Protein AF-A0AB34JRL5-F1 (afdb_monomer_lite)

Structure (mmCIF, N/CA/C/O backbone):
data_AF-A0AB34JRL5-F1
#
_entry.id   AF-A0AB34JRL5-F1
#
loop_
_atom_site.group_PDB
_atom_site.id
_atom_site.type_symbol
_atom_site.label_atom_id
_atom_site.label_alt_id
_atom_site.label_comp_id
_atom_site.label_asym_id
_atom_site.label_entity_id
_atom_site.label_seq_id
_atom_site.pdbx_PDB_ins_code
_atom_site.Cartn_x
_atom_site.Cartn_y
_atom_site.Cartn_z
_atom_site.occupancy
_atom_site.B_iso_or_equiv
_atom_site.auth_seq_id
_atom_site.auth_comp_id
_atom_site.auth_asym_id
_atom_site.auth_atom_id
_atom_site.pdbx_PDB_model_num
ATOM 1 N N . MET A 1 1 ? 36.379 70.309 -2.995 1.00 38.84 1 MET A N 1
ATOM 2 C CA . MET A 1 1 ? 36.249 68.996 -2.321 1.00 38.84 1 MET A CA 1
ATOM 3 C C . MET A 1 1 ? 35.067 68.248 -2.934 1.00 38.84 1 MET A C 1
ATOM 5 O O . MET A 1 1 ? 33.933 68.590 -2.635 1.00 38.84 1 MET A O 1
ATOM 9 N N . ARG A 1 2 ? 35.307 67.306 -3.858 1.00 36.00 2 ARG A N 1
ATOM 10 C CA . ARG A 1 2 ? 34.270 66.461 -4.486 1.00 36.00 2 ARG A CA 1
ATOM 11 C C . ARG A 1 2 ? 34.417 65.038 -3.939 1.00 36.00 2 ARG A C 1
ATOM 13 O O . ARG A 1 2 ? 35.470 64.438 -4.123 1.00 36.00 2 ARG A O 1
ATOM 20 N N . ARG A 1 3 ? 33.397 64.529 -3.240 1.00 43.06 3 ARG A N 1
ATOM 21 C CA . ARG A 1 3 ? 33.315 63.125 -2.807 1.00 43.06 3 ARG A CA 1
ATOM 22 C C . ARG A 1 3 ? 32.776 62.295 -3.973 1.00 43.06 3 ARG A C 1
ATOM 24 O O . ARG A 1 3 ? 31.651 62.517 -4.408 1.00 43.06 3 ARG A O 1
ATOM 31 N N . LEU A 1 4 ? 33.604 61.388 -4.483 1.00 40.03 4 LEU A N 1
ATOM 32 C CA . LEU A 1 4 ? 33.242 60.394 -5.488 1.00 40.03 4 LEU A CA 1
ATOM 33 C C . LEU A 1 4 ? 32.586 59.213 -4.754 1.00 40.03 4 LEU A C 1
ATOM 35 O O . LEU A 1 4 ? 33.229 58.569 -3.928 1.00 40.03 4 LEU A O 1
ATOM 39 N N . LEU A 1 5 ? 31.296 58.983 -5.000 1.00 44.28 5 LEU A N 1
ATOM 40 C CA . LEU A 1 5 ? 30.543 57.853 -4.458 1.00 44.28 5 LEU A CA 1
ATOM 41 C C . LEU A 1 5 ? 30.810 56.639 -5.362 1.00 44.28 5 LEU A C 1
ATOM 43 O O . LEU A 1 5 ? 30.342 56.594 -6.498 1.00 44.28 5 LEU A O 1
ATOM 47 N N . LEU A 1 6 ? 31.617 55.692 -4.886 1.00 45.12 6 LEU A N 1
ATOM 48 C CA . LEU A 1 6 ? 31.908 54.444 -5.589 1.00 45.12 6 LEU A CA 1
ATOM 49 C C . LEU A 1 6 ? 30.740 53.470 -5.344 1.00 45.12 6 LEU A C 1
ATOM 51 O O . LEU A 1 6 ? 30.660 52.852 -4.283 1.00 45.12 6 LEU A O 1
ATOM 55 N N . LEU A 1 7 ? 29.805 53.361 -6.294 1.00 44.22 7 LEU A N 1
ATOM 56 C CA . LEU A 1 7 ? 28.823 52.273 -6.310 1.00 44.22 7 LEU A CA 1
ATOM 57 C C . LEU A 1 7 ? 29.539 50.980 -6.728 1.00 44.22 7 LEU A C 1
ATOM 59 O O . LEU A 1 7 ? 29.816 50.769 -7.908 1.00 44.22 7 LEU A O 1
ATOM 63 N N . LEU A 1 8 ? 29.840 50.113 -5.758 1.00 51.47 8 LEU A N 1
ATOM 64 C CA . LEU A 1 8 ? 30.175 48.717 -6.030 1.00 51.47 8 LEU A CA 1
ATOM 65 C C . LEU A 1 8 ? 28.909 47.991 -6.507 1.00 51.47 8 LEU A C 1
ATOM 67 O O . LEU A 1 8 ? 28.043 47.631 -5.712 1.00 51.47 8 LEU A O 1
ATOM 71 N N . LEU A 1 9 ? 28.820 47.761 -7.816 1.00 48.59 9 LEU A N 1
ATOM 72 C CA . LEU A 1 9 ? 27.924 46.776 -8.417 1.00 48.59 9 LEU A CA 1
ATOM 73 C C . LEU A 1 9 ? 28.452 45.374 -8.080 1.00 48.59 9 LEU A C 1
ATOM 75 O O . LEU A 1 9 ? 29.201 44.771 -8.846 1.00 48.59 9 LEU A O 1
ATOM 79 N N . LEU A 1 10 ? 28.083 44.860 -6.906 1.00 52.16 10 LEU A N 1
ATOM 80 C CA . LEU A 1 10 ? 28.186 43.436 -6.594 1.00 52.16 10 LEU A CA 1
ATOM 81 C C . LEU A 1 10 ? 27.138 42.700 -7.437 1.00 52.16 10 LEU A C 1
ATOM 83 O O . LEU A 1 10 ? 25.999 42.514 -7.016 1.00 52.16 10 LEU A O 1
ATOM 87 N N . GLY A 1 11 ? 27.525 42.319 -8.654 1.00 51.94 11 GLY A N 1
ATOM 88 C CA . GLY A 1 11 ? 26.787 41.374 -9.486 1.00 51.94 11 GLY A CA 1
ATOM 89 C C . GLY A 1 11 ? 26.808 39.995 -8.836 1.00 51.94 11 GLY A C 1
ATOM 90 O O . GLY A 1 11 ? 27.603 39.139 -9.212 1.00 51.94 11 GLY A O 1
ATOM 91 N N . GLY A 1 12 ? 25.972 39.797 -7.817 1.00 58.00 12 GLY A N 1
ATOM 92 C CA . GLY A 1 12 ? 25.706 38.479 -7.266 1.00 58.00 12 GLY A CA 1
ATOM 93 C C . GLY A 1 12 ? 25.040 37.642 -8.347 1.00 58.00 12 GLY A C 1
ATOM 94 O O . GLY A 1 12 ? 23.926 37.954 -8.763 1.00 58.00 12 GLY A O 1
ATOM 95 N N . ALA A 1 13 ? 25.732 36.607 -8.826 1.00 64.69 13 ALA A N 1
ATOM 96 C CA . ALA A 1 13 ? 25.103 35.577 -9.634 1.00 64.69 13 ALA A CA 1
ATOM 97 C C . ALA A 1 13 ? 23.904 35.054 -8.838 1.00 64.69 13 ALA A C 1
ATOM 99 O O . ALA A 1 13 ? 24.073 34.547 -7.726 1.00 64.69 13 ALA A O 1
ATOM 100 N N . LEU A 1 14 ? 22.694 35.247 -9.373 1.00 61.78 14 LEU A N 1
ATOM 101 C CA . LEU A 1 14 ? 21.508 34.619 -8.809 1.00 61.78 14 LEU A CA 1
ATOM 102 C C . LEU A 1 14 ? 21.814 33.121 -8.716 1.00 61.78 14 LEU A C 1
ATOM 104 O O . LEU A 1 14 ? 22.300 32.560 -9.705 1.00 61.78 14 LEU A O 1
ATOM 108 N N . PRO A 1 15 ? 21.609 32.484 -7.550 1.00 66.88 15 PRO A N 1
ATOM 109 C CA . PRO A 1 15 ? 21.812 31.051 -7.441 1.00 66.88 15 PRO A CA 1
ATOM 110 C C . PRO A 1 15 ? 20.982 30.394 -8.540 1.00 66.88 15 PRO A C 1
ATOM 112 O O . PRO A 1 15 ? 19.786 30.672 -8.658 1.00 66.88 15 PRO A O 1
ATOM 115 N N . ALA A 1 16 ? 21.640 29.597 -9.386 1.00 74.50 16 ALA A N 1
ATOM 116 C CA . ALA A 1 16 ? 20.945 28.822 -10.397 1.00 74.50 16 ALA A CA 1
ATOM 117 C C . ALA A 1 16 ? 19.842 28.040 -9.677 1.00 74.50 16 ALA A C 1
ATOM 119 O O . ALA A 1 16 ? 20.117 27.348 -8.692 1.00 74.50 16 ALA A O 1
ATOM 120 N N . GLY A 1 17 ? 18.595 28.231 -10.111 1.00 76.38 17 GLY A N 1
ATOM 121 C CA . GLY A 1 17 ? 17.477 27.479 -9.560 1.00 76.38 17 GLY A CA 1
ATOM 122 C C . GLY A 1 17 ? 17.742 25.973 -9.680 1.00 76.38 17 GLY A C 1
ATOM 123 O O . GLY A 1 17 ? 18.553 25.561 -10.516 1.00 76.38 17 GLY A O 1
ATOM 124 N N . PRO A 1 18 ? 17.090 25.142 -8.852 1.00 80.00 18 PRO A N 1
ATOM 125 C CA . PRO A 1 18 ? 17.181 23.698 -9.013 1.00 80.00 18 PRO A CA 1
ATOM 126 C C . PRO A 1 18 ? 16.812 23.314 -10.451 1.00 80.00 18 PRO A C 1
ATOM 128 O O . PRO A 1 18 ? 15.912 23.911 -11.049 1.00 80.00 18 PRO A O 1
ATOM 131 N N . ALA A 1 19 ? 17.537 22.344 -11.011 1.00 85.19 19 ALA A N 1
ATOM 132 C CA . ALA A 1 19 ? 17.235 21.819 -12.336 1.00 85.19 19 ALA A CA 1
ATOM 133 C C . ALA A 1 19 ? 15.776 21.318 -12.381 1.00 85.19 19 ALA A C 1
ATOM 135 O O . ALA A 1 19 ? 15.297 20.773 -11.381 1.00 85.19 19 ALA A O 1
ATOM 136 N N . PRO A 1 20 ? 15.056 21.515 -13.501 1.00 92.25 20 PRO A N 1
ATOM 137 C CA . PRO A 1 20 ? 13.693 21.018 -13.625 1.00 92.25 20 PRO A CA 1
ATOM 138 C C . PRO A 1 20 ? 13.675 19.487 -13.528 1.00 92.25 20 PRO A C 1
ATOM 140 O O . PRO A 1 20 ? 14.546 18.822 -14.081 1.00 92.25 20 PRO A O 1
ATOM 143 N N . ILE A 1 21 ? 12.670 18.946 -12.839 1.00 93.56 21 ILE A N 1
ATOM 144 C CA . ILE A 1 21 ? 12.390 17.506 -12.799 1.00 93.56 21 ILE A CA 1
ATOM 145 C C . ILE A 1 21 ? 11.564 17.174 -14.046 1.00 93.56 21 ILE A C 1
ATOM 147 O O . ILE A 1 21 ? 10.472 17.717 -14.215 1.00 93.56 21 ILE A O 1
ATOM 151 N N . LEU A 1 22 ? 12.089 16.325 -14.928 1.00 90.94 22 LEU A N 1
ATOM 152 C CA . LEU A 1 22 ? 11.526 16.024 -16.248 1.00 90.94 22 LEU A CA 1
ATOM 153 C C . LEU A 1 22 ? 10.924 14.617 -16.339 1.00 90.94 22 LEU A C 1
ATOM 155 O O . LEU A 1 22 ? 10.228 14.314 -17.305 1.00 90.94 22 LEU A O 1
ATOM 159 N N . SER A 1 23 ? 11.182 13.753 -15.356 1.00 92.00 23 SER A N 1
ATOM 160 C CA . SER A 1 23 ? 10.719 12.364 -15.363 1.00 92.00 23 SER A CA 1
ATOM 161 C C . SER A 1 23 ? 10.378 11.828 -13.972 1.00 92.00 23 SER A C 1
ATOM 163 O O . SER A 1 23 ? 10.861 12.317 -12.949 1.00 92.00 23 SER A O 1
ATOM 165 N N . THR A 1 24 ? 9.596 10.747 -13.933 1.00 92.00 24 THR A N 1
ATOM 166 C CA . THR A 1 24 ? 9.300 9.982 -12.710 1.00 92.00 24 THR A CA 1
ATOM 167 C C . THR A 1 24 ? 10.564 9.399 -12.074 1.00 92.00 24 THR A C 1
ATOM 169 O O . THR A 1 24 ? 10.654 9.303 -10.852 1.00 92.00 24 THR A O 1
ATOM 172 N N . ALA A 1 25 ? 11.576 9.054 -12.880 1.00 91.44 25 ALA A N 1
ATOM 173 C CA . ALA A 1 25 ? 12.868 8.579 -12.386 1.00 91.44 25 ALA A CA 1
ATOM 174 C C . ALA A 1 25 ? 13.614 9.671 -11.606 1.00 91.44 25 ALA A C 1
ATOM 176 O O . ALA A 1 25 ? 13.967 9.462 -10.445 1.00 91.44 25 ALA A O 1
ATOM 177 N N . GLU A 1 26 ? 13.767 10.855 -12.203 1.00 95.00 26 GLU A N 1
ATOM 178 C CA . GLU A 1 26 ? 14.378 12.012 -11.539 1.00 95.00 26 GLU A CA 1
ATOM 179 C C . GLU A 1 26 ? 13.577 12.430 -10.302 1.00 95.00 26 GLU A C 1
ATOM 181 O O . GLU A 1 26 ? 14.160 12.775 -9.276 1.00 95.00 26 GLU A O 1
ATOM 186 N N . LEU A 1 27 ? 12.243 12.346 -10.355 1.00 95.50 27 LEU A N 1
ATOM 187 C CA . LEU A 1 27 ? 11.387 12.639 -9.210 1.00 95.50 27 LEU A CA 1
ATOM 188 C C . LEU A 1 27 ? 11.601 11.643 -8.060 1.00 95.50 27 LEU A C 1
ATOM 190 O O . LEU A 1 27 ? 11.697 12.051 -6.900 1.00 95.50 27 LEU A O 1
ATOM 194 N N . ALA A 1 28 ? 11.704 10.347 -8.359 1.00 93.31 28 ALA A N 1
ATOM 195 C CA . ALA A 1 28 ? 11.980 9.316 -7.362 1.00 93.31 28 ALA A CA 1
ATOM 196 C C . ALA A 1 28 ? 13.337 9.546 -6.685 1.00 93.31 28 ALA A C 1
ATOM 198 O O . ALA A 1 28 ? 13.428 9.504 -5.455 1.00 93.31 28 ALA A O 1
ATOM 199 N N . GLU A 1 29 ? 14.377 9.824 -7.473 1.00 93.31 29 GLU A N 1
ATOM 200 C CA . GLU A 1 29 ? 15.715 10.154 -6.975 1.00 93.31 29 GLU A CA 1
ATOM 201 C C . GLU A 1 29 ? 15.697 11.426 -6.132 1.00 93.31 29 GLU A C 1
ATOM 203 O O . GLU A 1 29 ? 16.223 11.437 -5.017 1.00 93.31 29 GLU A O 1
ATOM 208 N N . TYR A 1 30 ? 15.018 12.471 -6.605 1.00 95.19 30 TYR A N 1
ATOM 209 C CA . TYR A 1 30 ? 14.862 13.728 -5.887 1.00 95.19 30 TYR A CA 1
ATOM 210 C C . TYR A 1 30 ? 14.195 13.521 -4.524 1.00 95.19 30 TYR A C 1
ATOM 212 O O . TYR A 1 30 ? 14.717 13.952 -3.496 1.00 95.19 30 TYR A O 1
ATOM 220 N N . LEU A 1 31 ? 13.074 12.801 -4.468 1.00 93.81 31 LEU A N 1
ATOM 221 C CA . LEU A 1 31 ? 12.355 12.526 -3.221 1.00 93.81 31 LEU A CA 1
ATOM 222 C C . LEU A 1 31 ? 13.152 11.622 -2.267 1.00 93.81 31 LEU A C 1
ATOM 224 O O . LEU A 1 31 ? 13.049 11.780 -1.044 1.00 93.81 31 LEU A O 1
ATOM 228 N N . ARG A 1 32 ? 13.964 10.701 -2.808 1.00 90.62 32 ARG A N 1
ATOM 229 C CA . ARG A 1 32 ? 14.813 9.772 -2.042 1.00 90.62 32 ARG A CA 1
ATOM 230 C C . ARG A 1 32 ? 16.172 10.329 -1.648 1.00 90.62 32 ARG A C 1
ATOM 232 O O . ARG A 1 32 ? 16.798 9.736 -0.777 1.00 90.62 32 ARG A O 1
ATOM 239 N N . ALA A 1 33 ? 16.658 11.412 -2.247 1.00 91.38 33 ALA A N 1
ATOM 240 C CA . ALA A 1 33 ? 18.028 11.859 -2.014 1.00 91.38 33 ALA A CA 1
ATOM 241 C C . ALA A 1 33 ? 18.284 12.129 -0.518 1.00 91.38 33 ALA A C 1
ATOM 243 O O . ALA A 1 33 ? 17.711 13.059 0.055 1.00 91.38 33 ALA A O 1
ATOM 244 N N . GLY A 1 34 ? 19.146 11.303 0.091 1.00 85.94 34 GLY A N 1
ATOM 245 C CA . GLY A 1 34 ? 19.481 11.318 1.521 1.00 85.94 34 GLY A CA 1
ATOM 246 C C . GLY A 1 34 ? 18.670 10.363 2.415 1.00 85.94 34 GLY A C 1
ATOM 247 O O . GLY A 1 34 ? 18.928 10.316 3.614 1.00 85.94 34 GLY A O 1
ATOM 248 N N . ASP A 1 35 ? 17.718 9.597 1.872 1.00 85.38 35 ASP A N 1
ATOM 249 C CA . ASP A 1 35 ? 16.904 8.616 2.603 1.00 85.38 35 ASP A CA 1
ATOM 250 C C . ASP A 1 35 ? 17.037 7.211 1.990 1.00 85.38 35 ASP A C 1
ATOM 252 O O . ASP A 1 35 ? 16.456 6.899 0.949 1.00 85.38 35 ASP A O 1
ATOM 256 N N . HIS A 1 36 ? 17.800 6.349 2.666 1.00 83.31 36 HIS A N 1
ATOM 257 C CA . HIS A 1 36 ? 18.098 4.975 2.235 1.00 83.31 36 HIS A CA 1
ATOM 258 C C . HIS A 1 36 ? 17.313 3.906 3.010 1.00 83.31 36 HIS A C 1
ATOM 260 O O . HIS A 1 36 ? 17.642 2.718 2.935 1.00 83.31 36 HIS A O 1
ATOM 266 N N . ARG A 1 37 ? 16.302 4.312 3.789 1.00 85.12 37 ARG A N 1
ATOM 267 C CA . ARG A 1 37 ? 15.486 3.388 4.584 1.00 85.12 37 ARG A CA 1
ATOM 268 C C . ARG A 1 37 ? 14.641 2.500 3.674 1.00 85.12 37 ARG A C 1
ATOM 270 O O . ARG A 1 37 ? 14.069 2.965 2.690 1.00 85.12 37 ARG A O 1
ATOM 277 N N . LEU A 1 38 ? 14.539 1.226 4.040 1.00 82.19 38 LEU A N 1
ATOM 278 C CA . LEU A 1 38 ? 13.733 0.228 3.344 1.00 82.19 38 LEU A CA 1
ATOM 279 C C . LEU A 1 38 ? 12.234 0.497 3.514 1.00 82.19 38 LEU A C 1
ATOM 281 O O . LEU A 1 38 ? 11.488 0.397 2.543 1.00 82.19 38 LEU A O 1
ATOM 285 N N . VAL A 1 39 ? 11.825 0.803 4.749 1.00 80.69 39 VAL A N 1
ATOM 286 C CA . VAL A 1 39 ? 10.447 1.103 5.155 1.00 80.69 39 VAL A CA 1
ATOM 287 C C . VAL A 1 39 ? 10.398 2.507 5.733 1.00 80.69 39 VAL A C 1
ATOM 289 O O . VAL A 1 39 ? 11.222 2.877 6.574 1.00 80.69 39 VAL A O 1
ATOM 292 N N . ARG A 1 40 ? 9.400 3.287 5.309 1.00 81.50 40 ARG A N 1
ATOM 293 C CA . ARG A 1 40 ? 9.219 4.683 5.717 1.00 81.50 40 ARG A CA 1
ATOM 294 C C . ARG A 1 40 ? 7.851 4.877 6.365 1.00 81.50 40 ARG A C 1
ATOM 296 O O . ARG A 1 40 ? 6.912 5.274 5.690 1.00 81.50 40 ARG A O 1
ATOM 303 N N . PRO A 1 41 ? 7.733 4.638 7.685 1.00 80.38 41 PRO A N 1
ATOM 304 C CA . PRO A 1 41 ? 6.515 4.975 8.420 1.00 80.38 41 PRO A CA 1
ATOM 305 C C . PRO A 1 41 ? 6.206 6.474 8.385 1.00 80.38 41 PRO A C 1
ATOM 307 O O . PRO A 1 41 ? 5.059 6.854 8.563 1.00 80.38 41 PRO A O 1
ATOM 310 N N . SER A 1 42 ? 7.239 7.293 8.173 1.00 85.69 42 SER A N 1
ATOM 311 C CA . SER A 1 42 ? 7.169 8.739 7.993 1.00 85.69 42 SER A CA 1
ATOM 312 C C . SER A 1 42 ? 8.297 9.217 7.063 1.00 85.69 42 SER A C 1
ATOM 314 O O . SER A 1 42 ? 9.388 8.609 7.033 1.00 85.69 42 SER A O 1
ATOM 316 N N . PRO A 1 43 ? 8.083 10.296 6.287 1.00 86.88 43 PRO A N 1
ATOM 317 C CA . PRO A 1 43 ? 9.121 10.870 5.449 1.00 86.88 43 PRO A CA 1
ATOM 318 C C . PRO A 1 43 ? 10.211 11.505 6.319 1.00 86.88 43 PRO A C 1
ATOM 320 O O . PRO A 1 43 ? 9.967 11.963 7.436 1.00 86.88 43 PRO A O 1
ATOM 323 N N . SER A 1 44 ? 11.443 11.549 5.807 1.00 87.31 44 SER A N 1
ATOM 324 C CA . SER A 1 44 ? 12.484 12.380 6.422 1.00 87.31 44 SER A CA 1
ATOM 325 C C . SER A 1 44 ? 12.065 13.859 6.383 1.00 87.31 44 SER A C 1
ATOM 327 O O . SER A 1 44 ? 11.253 14.246 5.544 1.00 87.31 44 SER A O 1
ATOM 329 N N . GLY A 1 45 ? 12.643 14.717 7.233 1.00 89.50 45 GLY A N 1
ATOM 330 C CA . GLY A 1 45 ? 12.351 16.158 7.182 1.00 89.50 45 GLY A CA 1
ATOM 331 C C . GLY A 1 45 ? 12.612 16.774 5.797 1.00 89.50 45 GLY A C 1
ATOM 332 O O . GLY A 1 45 ? 11.839 17.613 5.337 1.00 89.50 45 GLY A O 1
ATOM 333 N N . LEU A 1 46 ? 13.650 16.292 5.102 1.00 91.12 46 LEU A N 1
ATOM 334 C CA . LEU A 1 46 ? 13.989 16.704 3.740 1.00 91.12 46 LEU A CA 1
ATOM 335 C C . LEU A 1 46 ? 12.969 16.196 2.711 1.00 91.12 46 LEU A C 1
ATOM 337 O O . LEU A 1 46 ? 12.472 16.981 1.909 1.00 91.12 46 LEU A O 1
ATOM 341 N N . THR A 1 47 ? 12.603 14.913 2.759 1.00 90.75 47 THR A N 1
ATOM 342 C CA . THR A 1 47 ? 11.562 14.344 1.885 1.00 90.75 47 THR A CA 1
ATOM 343 C C . THR A 1 47 ? 10.225 15.053 2.103 1.00 90.75 47 THR A C 1
ATOM 345 O O . THR A 1 47 ? 9.566 15.412 1.135 1.00 90.75 47 THR A O 1
ATOM 348 N N . ALA A 1 48 ? 9.858 15.338 3.355 1.00 91.81 48 ALA A N 1
ATOM 349 C CA . ALA A 1 48 ? 8.636 16.061 3.692 1.00 91.81 48 ALA A CA 1
ATOM 350 C C . ALA A 1 48 ? 8.629 17.487 3.121 1.00 91.81 48 ALA A C 1
ATOM 352 O O . ALA A 1 48 ? 7.588 17.973 2.686 1.00 91.81 48 ALA A O 1
ATOM 353 N N . ALA A 1 49 ? 9.777 18.175 3.118 1.00 93.12 49 ALA A N 1
ATOM 354 C CA . ALA A 1 49 ? 9.906 19.478 2.470 1.00 93.12 49 ALA A CA 1
ATOM 355 C C . ALA A 1 49 ? 9.692 19.368 0.952 1.00 93.12 49 ALA A C 1
ATOM 357 O O . ALA A 1 49 ? 8.867 20.102 0.412 1.00 93.12 49 ALA A O 1
ATOM 358 N N . ARG A 1 50 ? 10.339 18.390 0.303 1.00 94.50 50 ARG A N 1
ATOM 359 C CA . ARG A 1 50 ? 10.226 18.147 -1.144 1.00 94.50 50 ARG A CA 1
ATOM 360 C C . ARG A 1 50 ? 8.816 17.775 -1.592 1.00 94.50 50 ARG A C 1
ATOM 362 O O . ARG A 1 50 ? 8.341 18.289 -2.594 1.00 94.50 50 ARG A O 1
ATOM 369 N N . GLN A 1 51 ? 8.107 16.945 -0.824 1.00 93.50 51 GLN A N 1
ATOM 370 C CA . GLN A 1 51 ? 6.705 16.585 -1.085 1.00 93.50 51 GLN A CA 1
ATOM 371 C C . GLN A 1 51 ? 5.774 17.805 -1.196 1.00 93.50 51 GLN A C 1
ATOM 373 O O . GLN A 1 51 ? 4.723 17.709 -1.825 1.00 93.50 51 GLN A O 1
ATOM 378 N N . ARG A 1 52 ? 6.117 18.929 -0.550 1.00 93.94 52 ARG A N 1
ATOM 379 C CA . ARG A 1 52 ? 5.311 20.160 -0.535 1.00 93.94 52 ARG A CA 1
ATOM 380 C C . ARG A 1 52 ? 5.695 21.150 -1.633 1.00 93.94 52 ARG A C 1
ATOM 382 O O . ARG A 1 52 ? 5.056 22.194 -1.750 1.00 93.94 52 ARG A O 1
ATOM 389 N N . GLU A 1 53 ? 6.732 20.865 -2.415 1.00 95.00 53 GLU A N 1
ATOM 390 C CA . GLU A 1 53 ? 7.162 21.755 -3.488 1.00 95.00 53 GLU A CA 1
ATOM 391 C C . GLU A 1 53 ? 6.121 21.771 -4.618 1.00 95.00 53 GLU A C 1
ATOM 393 O O . GLU A 1 53 ? 5.723 20.706 -5.096 1.00 95.00 53 GLU A O 1
ATOM 398 N N . PRO A 1 54 ? 5.694 22.951 -5.109 1.00 93.06 54 PRO A N 1
ATOM 399 C CA . PRO A 1 54 ? 4.704 23.030 -6.183 1.00 93.06 54 PRO A CA 1
ATOM 400 C C . PRO A 1 54 ? 5.112 22.270 -7.451 1.00 93.06 54 PRO A C 1
ATOM 402 O O . PRO A 1 54 ? 4.267 21.646 -8.085 1.00 93.06 54 PRO A O 1
ATOM 405 N N . ALA A 1 55 ? 6.406 22.281 -7.792 1.00 92.12 55 ALA A N 1
ATO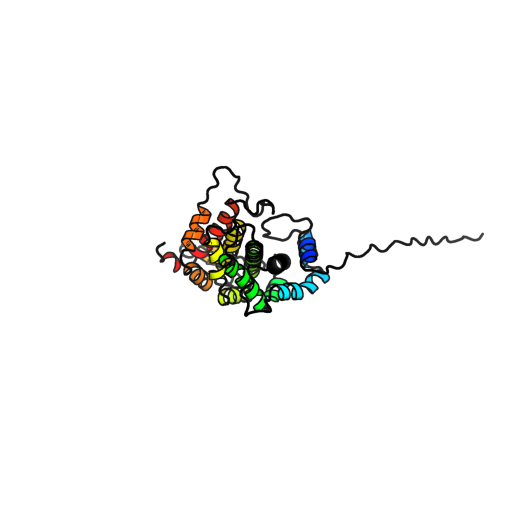M 406 C CA . ALA A 1 55 ? 6.941 21.541 -8.935 1.00 92.12 55 ALA A CA 1
ATOM 407 C C . ALA A 1 55 ? 6.772 20.022 -8.776 1.00 92.12 55 ALA A C 1
ATOM 409 O O . ALA A 1 55 ? 6.451 19.340 -9.740 1.00 92.12 55 ALA A O 1
ATOM 410 N N . VAL A 1 56 ? 6.926 19.503 -7.554 1.00 93.62 56 VAL A N 1
ATOM 411 C CA . VAL A 1 56 ? 6.712 18.087 -7.232 1.00 93.62 56 VAL A CA 1
ATOM 412 C C . VAL A 1 56 ? 5.225 17.737 -7.281 1.00 93.62 56 VAL A C 1
ATOM 414 O O . VAL A 1 56 ? 4.844 16.740 -7.889 1.00 93.62 56 VAL A O 1
ATOM 417 N N . LEU A 1 57 ? 4.368 18.570 -6.685 1.00 92.81 57 LEU A N 1
ATOM 418 C CA . LEU A 1 57 ? 2.918 18.348 -6.684 1.00 92.81 57 LEU A CA 1
ATOM 419 C C . LEU A 1 57 ? 2.321 18.388 -8.097 1.00 92.81 57 LEU A C 1
ATOM 421 O O . LEU A 1 57 ? 1.431 17.598 -8.406 1.00 92.81 57 LEU A O 1
ATOM 425 N N . GLY A 1 58 ? 2.846 19.253 -8.970 1.00 93.00 58 GLY A N 1
ATOM 426 C CA . GLY A 1 58 ? 2.439 19.342 -10.374 1.00 93.00 58 GLY A CA 1
ATOM 427 C C . GLY A 1 58 ? 2.695 18.070 -11.190 1.00 93.00 58 GLY A C 1
ATOM 428 O O . GLY A 1 58 ? 2.076 17.895 -12.236 1.00 93.00 58 GLY A O 1
ATOM 429 N N . LEU A 1 59 ? 3.553 17.163 -10.710 1.00 95.56 59 LEU A N 1
ATOM 430 C CA . LEU A 1 59 ? 3.885 15.906 -11.388 1.00 95.56 59 LEU A CA 1
ATOM 431 C C . LEU A 1 59 ? 2.994 14.727 -10.968 1.00 95.56 59 LEU A C 1
ATOM 433 O O . LEU A 1 59 ? 3.030 13.690 -11.628 1.00 95.56 59 LEU A O 1
ATOM 437 N N . LEU A 1 60 ? 2.162 14.860 -9.925 1.00 95.31 60 LEU A N 1
ATOM 438 C CA . LEU A 1 60 ? 1.344 13.747 -9.417 1.00 95.31 60 LEU A CA 1
ATOM 439 C C . LEU A 1 60 ? 0.411 13.160 -10.491 1.00 95.31 60 LEU A C 1
ATOM 441 O O . LEU A 1 60 ? 0.262 11.945 -10.572 1.00 95.31 60 LEU A O 1
ATOM 445 N N . GLY A 1 61 ? -0.176 14.005 -11.345 1.00 95.25 61 GLY A N 1
ATOM 446 C CA . GLY A 1 61 ? -1.021 13.553 -12.456 1.00 95.25 61 GLY A CA 1
ATOM 447 C C . GLY A 1 61 ? -0.269 12.674 -13.460 1.00 95.25 61 GLY A C 1
ATOM 448 O O . GLY A 1 61 ? -0.779 11.633 -13.858 1.00 95.25 61 GLY A O 1
ATOM 449 N N . ALA A 1 62 ? 0.965 13.048 -13.813 1.00 94.44 62 ALA A N 1
ATOM 450 C CA . ALA A 1 62 ? 1.805 12.264 -14.718 1.00 94.44 62 ALA A CA 1
ATOM 451 C C . ALA A 1 62 ? 2.218 10.920 -14.095 1.00 94.44 62 ALA A C 1
ATOM 453 O O . ALA A 1 62 ? 2.175 9.897 -14.768 1.00 94.44 62 ALA A O 1
ATOM 454 N N . VAL A 1 63 ? 2.533 10.910 -12.794 1.00 96.19 63 VAL A N 1
ATOM 455 C CA . VAL A 1 63 ? 2.850 9.681 -12.044 1.00 96.19 63 VAL A CA 1
ATOM 456 C C . VAL A 1 63 ? 1.664 8.715 -12.039 1.00 96.19 63 VAL A C 1
ATOM 458 O O . VAL A 1 63 ? 1.846 7.522 -12.253 1.00 96.19 63 VAL A O 1
ATOM 461 N N . MET A 1 64 ? 0.445 9.213 -11.812 1.00 96.06 64 MET A N 1
ATOM 462 C CA . MET A 1 64 ? -0.759 8.378 -11.882 1.00 96.06 64 MET A CA 1
ATOM 463 C C . MET A 1 64 ? -1.009 7.875 -13.303 1.00 96.06 64 MET A C 1
ATOM 465 O O . MET A 1 64 ? -1.357 6.715 -13.472 1.00 96.06 64 MET A O 1
ATOM 469 N N . GLN A 1 65 ? -0.787 8.711 -14.318 1.00 94.56 65 GLN A N 1
ATOM 470 C CA . GLN A 1 65 ? -0.962 8.316 -15.714 1.00 94.56 65 GLN A CA 1
ATOM 471 C C . GLN A 1 65 ? 0.004 7.208 -16.146 1.00 94.56 65 GLN A C 1
ATOM 473 O O . GLN A 1 65 ? -0.371 6.393 -16.980 1.00 94.56 65 GLN A O 1
ATOM 478 N N . GLU A 1 66 ? 1.209 7.167 -15.575 1.00 93.38 66 GLU A N 1
ATOM 479 C CA . GLU A 1 66 ? 2.178 6.088 -15.791 1.00 93.38 66 GLU A CA 1
ATOM 480 C C . GLU A 1 66 ? 1.755 4.774 -15.124 1.00 93.38 66 GLU A C 1
ATOM 482 O O . GLU A 1 66 ? 2.216 3.731 -15.544 1.00 93.38 66 GLU A O 1
ATOM 487 N N . LEU A 1 67 ? 0.880 4.792 -14.111 1.00 92.62 67 LEU A N 1
ATOM 488 C CA . LEU A 1 67 ? 0.309 3.573 -13.513 1.00 92.62 67 LEU A CA 1
ATOM 489 C C . LEU A 1 67 ? -0.950 3.081 -14.230 1.00 92.62 67 LEU A C 1
ATOM 491 O O . LEU A 1 67 ? -1.362 1.942 -14.025 1.00 92.62 67 LEU A O 1
ATOM 495 N N . ILE A 1 68 ? -1.604 3.955 -14.994 1.00 91.25 68 ILE A N 1
ATOM 496 C CA . ILE A 1 68 ? -2.801 3.604 -15.747 1.00 91.25 68 ILE A CA 1
ATOM 497 C C . ILE A 1 68 ? -2.345 2.877 -17.004 1.00 91.25 68 ILE A C 1
ATOM 499 O O . ILE A 1 68 ? -1.865 3.504 -17.951 1.00 91.25 68 ILE A O 1
ATOM 503 N N . ASP A 1 69 ? -2.537 1.563 -17.003 1.00 71.94 69 ASP A N 1
ATOM 504 C CA . ASP A 1 69 ? -2.354 0.744 -18.188 1.00 71.94 69 ASP A CA 1
ATOM 505 C C . ASP A 1 69 ? -3.335 1.202 -19.280 1.00 71.94 69 ASP A C 1
ATOM 507 O O . ASP A 1 69 ? -4.558 1.064 -19.176 1.00 71.94 69 ASP A O 1
ATOM 511 N N . GLN A 1 70 ? -2.792 1.817 -20.331 1.00 63.38 70 GLN A N 1
ATOM 512 C CA . GLN A 1 70 ? -3.574 2.279 -21.478 1.00 63.38 70 GLN A CA 1
ATOM 513 C C . GLN A 1 70 ? -4.008 1.121 -22.379 1.00 63.38 70 GLN A C 1
ATOM 515 O O . GLN A 1 70 ? -4.868 1.299 -23.246 1.00 63.38 70 GLN A O 1
ATOM 520 N N . ASN A 1 71 ? -3.431 -0.061 -22.183 1.00 59.88 71 ASN A N 1
ATOM 521 C CA . ASN A 1 71 ? -3.687 -1.258 -22.947 1.00 59.88 71 ASN A CA 1
ATOM 522 C C . ASN A 1 71 ? -4.349 -2.311 -22.056 1.00 59.88 71 ASN A C 1
ATOM 524 O O . ASN A 1 71 ? -3.860 -3.422 -21.947 1.00 59.88 71 ASN A O 1
ATOM 528 N N . VAL A 1 72 ? -5.537 -1.993 -21.526 1.00 53.94 72 VAL A N 1
ATOM 529 C CA . VAL A 1 72 ? -6.389 -2.860 -20.673 1.00 53.94 72 VAL A CA 1
ATOM 530 C C . VAL A 1 72 ? -6.644 -4.275 -21.247 1.00 53.94 72 VAL A C 1
ATOM 532 O O . VAL A 1 72 ? -7.221 -5.137 -20.588 1.00 53.94 72 VAL A O 1
ATOM 535 N N . THR A 1 73 ? -6.275 -4.520 -22.509 1.00 48.28 73 THR A N 1
ATOM 536 C CA . THR A 1 73 ? -6.359 -5.817 -23.193 1.00 48.28 73 THR A CA 1
ATOM 537 C C . THR A 1 73 ? -5.058 -6.621 -23.221 1.00 48.28 73 THR A C 1
ATOM 539 O O . THR A 1 73 ? -5.107 -7.822 -23.489 1.00 48.28 73 THR A O 1
ATOM 542 N N . ALA A 1 74 ? -3.910 -5.997 -22.969 1.00 51.50 74 ALA A N 1
ATOM 543 C CA . ALA A 1 74 ? -2.649 -6.680 -22.763 1.00 51.50 74 ALA A CA 1
ATOM 544 C C . ALA A 1 74 ? -2.481 -6.868 -21.258 1.00 51.50 74 ALA A C 1
ATOM 546 O O . ALA A 1 74 ? -2.156 -5.935 -20.544 1.00 51.50 74 ALA A O 1
ATOM 547 N N . VAL A 1 75 ? -2.719 -8.094 -20.785 1.00 55.41 75 VAL A N 1
ATOM 548 C CA . VAL A 1 75 ? -2.083 -8.591 -19.553 1.00 55.41 75 VAL A CA 1
ATOM 549 C C . VAL A 1 75 ? -0.661 -8.034 -19.534 1.00 55.41 75 VAL A C 1
ATOM 551 O O . VAL A 1 75 ? -0.001 -8.227 -20.561 1.00 55.41 75 VAL A O 1
ATOM 554 N N . CYS A 1 76 ? -0.235 -7.338 -18.462 1.00 60.03 76 CYS A N 1
ATOM 555 C CA . CYS A 1 76 ? 1.089 -6.703 -18.407 1.00 60.03 76 CYS A CA 1
ATOM 556 C C . CYS A 1 76 ? 2.093 -7.636 -19.060 1.00 60.03 76 CYS A C 1
ATOM 558 O O . CYS A 1 76 ? 2.211 -8.794 -18.635 1.00 60.03 76 CYS A O 1
ATOM 560 N N . ASP A 1 77 ? 2.770 -7.158 -20.104 1.00 72.19 77 ASP A N 1
ATOM 561 C CA . ASP A 1 77 ? 3.730 -7.994 -20.792 1.00 72.19 77 ASP A CA 1
ATOM 562 C C . ASP A 1 77 ? 4.866 -8.243 -19.805 1.00 72.19 77 ASP A C 1
ATOM 564 O O . ASP A 1 77 ? 5.709 -7.389 -19.528 1.00 72.19 77 ASP A O 1
ATOM 568 N N . CYS A 1 78 ? 4.833 -9.422 -19.190 1.00 75.12 78 CYS A N 1
ATOM 569 C CA . CYS A 1 78 ? 5.834 -9.893 -18.252 1.00 75.12 78 CYS A CA 1
ATOM 570 C C . CYS A 1 78 ? 7.251 -9.800 -18.840 1.00 75.12 78 CYS A C 1
ATOM 572 O O . CYS A 1 78 ? 8.222 -9.789 -18.074 1.00 75.12 78 CYS A O 1
ATOM 574 N N . ASP A 1 79 ? 7.352 -9.728 -20.171 1.00 77.06 79 ASP A N 1
ATOM 575 C CA . ASP A 1 79 ? 8.586 -9.633 -20.930 1.00 77.06 79 ASP A CA 1
ATOM 576 C C . ASP A 1 79 ? 9.023 -8.173 -21.201 1.00 77.06 79 ASP A C 1
ATOM 578 O O . ASP A 1 79 ? 10.197 -7.949 -21.522 1.00 77.06 79 ASP A O 1
ATOM 582 N N . ASP A 1 80 ? 8.171 -7.157 -20.982 1.00 89.25 80 ASP A N 1
ATOM 583 C CA . ASP A 1 80 ? 8.560 -5.740 -21.078 1.00 89.25 80 ASP A CA 1
ATOM 584 C C . ASP A 1 80 ? 9.171 -5.227 -19.762 1.00 89.25 80 ASP A C 1
ATOM 586 O O . ASP A 1 80 ? 8.570 -4.556 -18.916 1.00 89.25 80 ASP A O 1
ATOM 590 N N . ALA A 1 81 ? 10.460 -5.519 -19.599 1.00 88.94 81 ALA A N 1
ATOM 591 C CA . ALA A 1 81 ? 11.250 -5.042 -18.470 1.00 88.94 81 ALA A CA 1
ATOM 592 C C . ALA A 1 81 ? 11.280 -3.504 -18.334 1.00 88.94 81 ALA A C 1
ATOM 594 O O . ALA A 1 81 ? 11.493 -2.998 -17.222 1.00 88.94 81 ALA A O 1
ATOM 595 N N . ALA A 1 82 ? 11.122 -2.753 -19.430 1.00 90.44 82 ALA A N 1
ATOM 596 C CA . ALA A 1 82 ? 11.175 -1.295 -19.413 1.00 90.44 82 ALA A CA 1
ATOM 597 C C . ALA A 1 82 ? 9.881 -0.713 -18.837 1.00 90.44 82 ALA A C 1
ATOM 599 O O . ALA A 1 82 ? 9.956 0.138 -17.943 1.00 90.44 82 ALA A O 1
ATOM 600 N N . GLU A 1 83 ? 8.733 -1.231 -19.274 1.00 90.38 83 GLU A N 1
ATOM 601 C CA . GLU A 1 83 ? 7.412 -0.913 -18.732 1.00 90.38 83 GLU A CA 1
ATOM 602 C C . GLU A 1 83 ? 7.341 -1.236 -17.236 1.00 90.38 83 GLU A C 1
ATOM 604 O O . GLU A 1 83 ? 7.085 -0.347 -16.421 1.00 90.38 83 GLU A O 1
ATOM 609 N N . GLN A 1 84 ? 7.709 -2.460 -16.839 1.00 91.25 84 GLN A N 1
ATOM 610 C CA . GLN A 1 84 ? 7.715 -2.877 -15.429 1.00 91.25 84 GLN A CA 1
ATOM 611 C C . GLN A 1 84 ? 8.608 -1.981 -14.560 1.00 91.25 84 GLN A C 1
ATOM 613 O O . GLN A 1 84 ? 8.257 -1.618 -13.435 1.00 91.25 84 GLN A O 1
ATOM 618 N N . SER A 1 85 ? 9.763 -1.568 -15.087 1.00 92.25 85 SER A N 1
ATOM 619 C CA . SER A 1 85 ? 10.643 -0.626 -14.391 1.00 92.25 85 SER A CA 1
ATOM 620 C C . SER A 1 85 ? 10.015 0.763 -14.254 1.00 92.25 85 SER A C 1
ATOM 622 O O . SER A 1 85 ? 10.268 1.451 -13.263 1.00 92.25 85 SER A O 1
ATOM 624 N N . SER A 1 86 ? 9.220 1.192 -15.234 1.00 93.06 86 SER A N 1
ATOM 625 C CA . SER A 1 86 ? 8.475 2.452 -15.189 1.00 93.06 86 SER A CA 1
ATOM 626 C C . SER A 1 86 ? 7.363 2.409 -14.154 1.00 93.06 86 SER A C 1
ATOM 628 O O . SER A 1 86 ? 7.367 3.218 -13.226 1.00 93.06 86 SER A O 1
ATOM 630 N N . HIS A 1 87 ? 6.525 1.377 -14.194 1.00 93.94 87 HIS A N 1
ATOM 631 C CA . HIS A 1 87 ? 5.486 1.129 -13.199 1.00 93.94 87 HIS A CA 1
ATOM 632 C C . HIS A 1 87 ? 6.048 1.050 -11.774 1.00 93.94 87 HIS A C 1
ATOM 634 O O . HIS A 1 87 ? 5.528 1.694 -10.861 1.00 93.94 87 HIS A O 1
ATOM 640 N N . ALA A 1 88 ? 7.176 0.358 -11.581 1.00 94.38 88 ALA A N 1
ATOM 641 C CA . ALA A 1 88 ? 7.863 0.317 -10.293 1.00 94.38 88 ALA A CA 1
ATOM 642 C C . ALA A 1 88 ? 8.270 1.715 -9.800 1.00 94.38 88 ALA A C 1
ATOM 644 O O . ALA A 1 88 ? 8.085 2.037 -8.625 1.00 94.38 88 ALA A O 1
ATOM 645 N N . ARG A 1 89 ? 8.816 2.570 -10.676 1.00 94.88 89 ARG A N 1
ATOM 646 C CA . ARG A 1 89 ? 9.176 3.954 -10.325 1.00 94.88 89 ARG A CA 1
ATOM 647 C C . ARG A 1 89 ? 7.943 4.795 -10.015 1.00 94.88 89 ARG A C 1
ATOM 649 O O . ARG A 1 89 ? 7.961 5.501 -9.009 1.00 94.88 89 ARG A O 1
ATOM 656 N N . ALA A 1 90 ? 6.892 4.700 -10.823 1.00 96.31 90 ALA A N 1
ATOM 657 C CA . ALA A 1 90 ? 5.650 5.435 -10.615 1.00 96.31 90 ALA A CA 1
ATOM 658 C C . ALA A 1 90 ? 4.997 5.064 -9.279 1.00 96.31 90 ALA A C 1
ATOM 660 O O . ALA A 1 90 ? 4.707 5.948 -8.471 1.00 96.31 90 ALA A O 1
ATOM 661 N N . ALA A 1 91 ? 4.891 3.769 -8.968 1.00 96.81 91 ALA A N 1
ATOM 662 C CA . ALA A 1 91 ? 4.424 3.295 -7.668 1.00 96.81 91 ALA A CA 1
ATOM 663 C C . ALA A 1 91 ? 5.328 3.789 -6.525 1.00 96.81 91 ALA A C 1
ATOM 665 O O . ALA A 1 91 ? 4.831 4.245 -5.491 1.00 96.81 91 ALA A O 1
ATOM 666 N N . SER A 1 92 ? 6.652 3.788 -6.739 1.00 95.12 92 SER A N 1
ATOM 667 C CA . SER A 1 92 ? 7.626 4.300 -5.771 1.00 95.12 92 SER A CA 1
ATOM 668 C C . SER A 1 92 ? 7.398 5.774 -5.428 1.00 95.12 92 SER A C 1
ATOM 670 O O . SER A 1 92 ? 7.369 6.176 -4.262 1.00 95.12 92 SER A O 1
ATOM 672 N N . VAL A 1 93 ? 7.219 6.599 -6.460 1.00 96.19 93 VAL A N 1
ATOM 673 C CA . VAL A 1 93 ? 6.916 8.025 -6.315 1.00 96.19 93 VAL A CA 1
ATOM 674 C C . VAL A 1 93 ? 5.562 8.216 -5.647 1.00 96.19 93 VAL A C 1
ATOM 676 O O . VAL A 1 93 ? 5.419 9.085 -4.790 1.00 96.19 93 VAL A O 1
ATOM 679 N N . LEU A 1 94 ? 4.574 7.392 -5.982 1.00 96.44 94 LEU A N 1
ATOM 680 C CA . LEU A 1 94 ? 3.239 7.530 -5.432 1.00 96.44 94 LEU A CA 1
ATOM 681 C C . LEU A 1 94 ? 3.222 7.300 -3.915 1.00 96.44 94 LEU A C 1
ATOM 683 O O . LEU A 1 94 ? 2.664 8.128 -3.191 1.00 96.44 94 LEU A O 1
ATOM 687 N N . HIS A 1 95 ? 3.886 6.260 -3.393 1.00 94.44 95 HIS A N 1
ATOM 688 C CA . HIS A 1 95 ? 3.986 6.085 -1.932 1.00 94.44 95 HIS A CA 1
ATOM 689 C C . HIS A 1 95 ? 4.804 7.193 -1.268 1.00 94.44 95 HIS A C 1
ATOM 691 O O . HIS A 1 95 ? 4.429 7.707 -0.209 1.00 94.44 95 HIS A O 1
ATOM 697 N N . LEU A 1 96 ? 5.866 7.651 -1.933 1.00 94.44 96 LEU A N 1
ATOM 698 C CA . LEU A 1 96 ? 6.666 8.789 -1.493 1.00 94.44 96 LEU A CA 1
ATOM 699 C C . LEU A 1 96 ? 5.855 10.072 -1.377 1.00 94.44 96 LEU A C 1
ATOM 701 O O . LEU A 1 96 ? 6.085 10.824 -0.443 1.00 94.44 96 LEU A O 1
ATOM 705 N N . LEU A 1 97 ? 4.925 10.343 -2.287 1.00 96.00 97 LEU A N 1
ATOM 706 C CA . LEU A 1 97 ? 4.109 11.558 -2.266 1.00 96.00 97 LEU A CA 1
ATOM 707 C C . LEU A 1 97 ? 2.914 11.468 -1.317 1.00 96.00 97 LEU A C 1
ATOM 709 O O . LEU A 1 97 ? 2.349 12.502 -0.965 1.00 96.00 97 LEU A O 1
ATOM 713 N N . THR A 1 98 ? 2.524 10.264 -0.906 1.00 95.56 98 THR A N 1
ATOM 714 C CA . THR A 1 98 ? 1.320 10.018 -0.097 1.00 95.56 98 THR A CA 1
ATOM 715 C C . THR A 1 98 ? 1.615 9.699 1.370 1.00 95.56 98 THR A C 1
ATOM 717 O O . THR A 1 98 ? 0.729 9.851 2.221 1.00 95.56 98 THR A O 1
ATOM 720 N N . THR A 1 99 ? 2.853 9.320 1.706 1.00 93.56 99 THR A N 1
ATOM 721 C CA . THR A 1 99 ? 3.297 9.125 3.098 1.00 93.56 99 THR A CA 1
ATOM 722 C C . THR A 1 99 ? 3.210 10.440 3.870 1.00 93.56 99 THR A C 1
ATOM 724 O O . THR A 1 99 ? 3.806 11.437 3.467 1.00 93.56 99 THR A O 1
ATOM 727 N N . ASP A 1 100 ? 2.447 10.439 4.969 1.00 90.81 100 ASP A N 1
ATOM 728 C CA . ASP A 1 100 ? 2.104 11.615 5.788 1.00 90.81 100 ASP A CA 1
ATOM 729 C C . ASP A 1 100 ? 1.453 12.789 5.029 1.00 90.81 100 ASP A C 1
ATOM 731 O O . ASP A 1 100 ? 1.406 13.912 5.528 1.00 90.81 100 ASP A O 1
ATOM 735 N N . ASN A 1 101 ? 0.867 12.530 3.853 1.00 93.25 101 ASN A N 1
ATOM 736 C CA . ASN A 1 101 ? 0.143 13.533 3.073 1.00 93.25 101 ASN A CA 1
ATOM 737 C C . ASN A 1 101 ? -1.287 13.058 2.727 1.00 93.25 101 ASN A C 1
ATOM 739 O O . ASN A 1 101 ? -1.512 12.479 1.659 1.00 93.25 101 ASN A O 1
ATOM 743 N N . PRO A 1 102 ? -2.276 13.286 3.617 1.00 93.75 102 PRO A N 1
ATOM 744 C CA . PRO A 1 102 ? -3.659 12.861 3.388 1.00 93.75 102 PRO A CA 1
ATOM 745 C C . PRO A 1 102 ? -4.313 13.536 2.175 1.00 93.75 102 PRO A C 1
ATOM 747 O O . PRO A 1 102 ? -5.150 12.914 1.528 1.00 93.75 102 PRO A O 1
ATOM 750 N N . ALA A 1 103 ? -3.916 14.766 1.831 1.00 94.62 103 ALA A N 1
ATOM 751 C CA . ALA A 1 103 ? -4.434 15.454 0.649 1.00 94.62 103 ALA A CA 1
ATOM 752 C C . ALA A 1 103 ? -4.012 14.731 -0.638 1.00 94.62 103 ALA A C 1
ATOM 754 O O . ALA A 1 103 ? -4.851 14.444 -1.488 1.00 94.62 103 ALA A O 1
ATOM 755 N N . ASN A 1 104 ? -2.739 14.338 -0.743 1.00 95.69 104 ASN A N 1
ATOM 756 C CA . ASN A 1 104 ? -2.264 13.547 -1.878 1.00 95.69 104 ASN A CA 1
ATOM 757 C C . ASN A 1 104 ? -2.914 12.156 -1.917 1.00 95.69 104 ASN A C 1
ATOM 759 O O . ASN A 1 104 ? -3.260 11.689 -2.999 1.00 95.69 104 ASN A O 1
ATOM 763 N N . ARG A 1 105 ? -3.145 11.507 -0.761 1.00 96.12 105 ARG A N 1
ATOM 764 C CA . ARG A 1 105 ? -3.900 10.237 -0.711 1.00 96.12 105 ARG A CA 1
ATOM 765 C C . ARG A 1 105 ? -5.309 10.384 -1.280 1.00 96.12 105 ARG A C 1
ATOM 767 O O . ARG A 1 105 ? -5.732 9.512 -2.034 1.00 96.12 105 ARG A O 1
ATOM 774 N N . ALA A 1 106 ? -6.004 11.469 -0.941 1.00 95.88 106 ALA A N 1
ATOM 775 C CA . ALA A 1 106 ? -7.340 11.752 -1.456 1.00 95.88 106 ALA A CA 1
ATOM 776 C C . ALA A 1 106 ? -7.335 12.024 -2.967 1.00 95.88 106 ALA A C 1
ATOM 778 O O . ALA A 1 106 ? -8.201 11.523 -3.681 1.00 95.88 106 ALA A O 1
ATOM 779 N N . LEU A 1 107 ? -6.335 12.761 -3.467 1.00 96.44 107 LEU A N 1
ATOM 780 C CA . LEU A 1 107 ? -6.171 13.011 -4.903 1.00 96.44 107 LEU A CA 1
ATOM 781 C C . LEU A 1 107 ? -5.963 11.710 -5.685 1.00 96.44 107 LEU A C 1
ATOM 783 O O . LEU A 1 107 ? -6.669 11.476 -6.663 1.00 96.44 107 LEU A O 1
ATOM 787 N N . VAL A 1 108 ? -5.073 10.826 -5.226 1.00 96.38 108 VAL A N 1
ATOM 788 C CA . VAL A 1 108 ? -4.903 9.503 -5.853 1.00 96.38 108 VAL A CA 1
ATOM 789 C C . VAL A 1 108 ? -6.195 8.688 -5.774 1.00 96.38 108 VAL A C 1
ATOM 791 O O . VAL A 1 108 ? -6.611 8.093 -6.761 1.00 96.38 108 VAL A O 1
ATOM 794 N N . GLY A 1 109 ? -6.881 8.730 -4.631 1.00 95.19 109 GLY A N 1
ATOM 795 C CA . GLY A 1 109 ? -8.189 8.107 -4.427 1.00 95.19 109 GLY A CA 1
ATOM 796 C C . GLY A 1 109 ? -9.268 8.505 -5.422 1.00 95.19 109 GLY A C 1
ATOM 797 O O . GLY A 1 109 ? -10.152 7.711 -5.733 1.00 95.19 109 GLY A O 1
ATOM 798 N N . SER A 1 110 ? -9.187 9.735 -5.929 1.00 96.62 110 SER A N 1
ATOM 799 C CA . SER A 1 110 ? -10.100 10.256 -6.947 1.00 96.62 110 SER A CA 1
ATOM 800 C C . SER A 1 110 ? -9.810 9.741 -8.363 1.00 96.62 110 SER A C 1
ATOM 802 O O . SER A 1 110 ? -10.567 10.050 -9.279 1.00 96.62 110 SER A O 1
ATOM 804 N N . THR A 1 111 ? -8.759 8.929 -8.535 1.00 96.62 111 THR A N 1
ATOM 805 C CA . THR A 1 111 ? -8.356 8.297 -9.802 1.00 96.62 111 THR A CA 1
ATOM 806 C C . THR A 1 111 ? -8.382 6.763 -9.660 1.00 96.62 111 THR A C 1
ATOM 808 O O . THR A 1 111 ? -7.330 6.147 -9.471 1.00 96.62 111 THR A O 1
ATOM 811 N N . PRO A 1 112 ? -9.563 6.111 -9.723 1.00 95.81 112 PRO A N 1
ATOM 812 C CA . PRO A 1 112 ? -9.691 4.663 -9.525 1.00 95.81 112 PRO A CA 1
ATOM 813 C C . PRO A 1 112 ? -8.799 3.822 -10.442 1.00 95.81 112 PRO A C 1
ATOM 815 O O . PRO A 1 112 ? -8.282 2.800 -10.001 1.00 95.81 112 PRO A O 1
ATOM 818 N N . ASP A 1 113 ? -8.552 4.278 -11.670 1.00 95.62 113 ASP A N 1
ATOM 819 C CA . ASP A 1 113 ? -7.708 3.569 -12.636 1.00 95.62 113 ASP A CA 1
ATOM 820 C C . ASP A 1 113 ? -6.249 3.463 -12.166 1.00 95.62 113 ASP A C 1
ATOM 822 O O . ASP A 1 113 ? -5.607 2.434 -12.358 1.00 95.62 113 ASP A O 1
ATOM 826 N N . ALA A 1 114 ? -5.732 4.475 -11.459 1.00 96.19 114 ALA A N 1
ATOM 827 C CA . ALA A 1 114 ? -4.396 4.402 -10.868 1.00 96.19 114 ALA A CA 1
ATOM 828 C C . ALA A 1 114 ? -4.345 3.375 -9.723 1.00 96.19 114 ALA A C 1
ATOM 830 O O . ALA A 1 114 ? -3.353 2.663 -9.567 1.00 96.19 114 ALA A O 1
ATOM 831 N N . LEU A 1 115 ? -5.421 3.258 -8.932 1.00 97.50 115 LEU A N 1
ATOM 832 C CA . LEU A 1 115 ? -5.541 2.205 -7.917 1.00 97.50 115 LEU A CA 1
ATOM 833 C C . LEU A 1 115 ? -5.642 0.818 -8.566 1.00 97.50 115 LEU A C 1
ATOM 835 O O . LEU A 1 115 ? -5.032 -0.126 -8.067 1.00 97.50 115 LEU A O 1
ATOM 839 N N . ALA A 1 116 ? -6.368 0.697 -9.679 1.00 96.44 116 ALA A N 1
ATOM 840 C CA . ALA A 1 116 ? -6.490 -0.543 -10.442 1.00 96.44 116 ALA A CA 1
ATOM 841 C C . ALA A 1 116 ? -5.142 -0.982 -11.029 1.00 96.44 116 ALA A C 1
ATOM 843 O O . ALA A 1 116 ? -4.789 -2.157 -10.919 1.00 96.44 116 ALA A O 1
ATOM 844 N N . GLY A 1 117 ? -4.351 -0.041 -11.553 1.00 94.94 117 GLY A N 1
ATOM 845 C CA . GLY A 1 117 ? -2.981 -0.292 -12.002 1.00 94.94 117 GLY A CA 1
ATOM 846 C C . GLY A 1 117 ? -2.107 -0.871 -10.889 1.00 94.94 117 GLY A C 1
ATOM 847 O O . GLY A 1 117 ? -1.490 -1.918 -11.063 1.00 94.94 117 GLY A O 1
ATOM 848 N N . LEU A 1 118 ? -2.131 -0.275 -9.689 1.00 97.19 118 LEU A N 1
ATOM 849 C CA . LEU A 1 118 ? -1.388 -0.803 -8.536 1.00 97.19 118 LEU A CA 1
ATOM 850 C C . LEU A 1 118 ? -1.811 -2.231 -8.161 1.00 97.19 118 LEU A C 1
ATOM 852 O O . LEU A 1 118 ? -0.955 -3.064 -7.870 1.00 97.19 118 LEU A O 1
ATOM 856 N N . VAL A 1 119 ? -3.114 -2.522 -8.153 1.00 97.19 119 VAL A N 1
ATOM 857 C CA . VAL A 1 119 ? -3.621 -3.871 -7.850 1.00 97.19 119 VAL A CA 1
ATOM 858 C C . VAL A 1 119 ? -3.179 -4.877 -8.919 1.00 97.19 119 VAL A C 1
ATOM 860 O O . VAL A 1 119 ? -2.753 -5.980 -8.567 1.00 97.19 119 VAL A O 1
ATOM 863 N N . SER A 1 120 ? -3.207 -4.483 -10.193 1.00 94.31 120 SER A N 1
ATOM 864 C CA . SER A 1 120 ? -2.809 -5.328 -11.329 1.00 94.31 120 SER A CA 1
ATOM 865 C C . SER A 1 120 ? -1.326 -5.694 -11.265 1.00 94.31 120 SER A C 1
ATOM 867 O O . SER A 1 120 ? -1.000 -6.879 -11.279 1.00 94.31 120 SER A O 1
ATOM 869 N N . LEU A 1 121 ? -0.444 -4.719 -11.004 1.00 94.19 121 LEU A N 1
ATOM 870 C CA . LEU A 1 121 ? 0.998 -4.956 -10.831 1.00 94.19 121 LEU A CA 1
ATOM 871 C C . LEU A 1 121 ? 1.309 -6.006 -9.759 1.00 94.19 121 LEU A C 1
ATOM 873 O O . LEU A 1 121 ? 2.224 -6.817 -9.911 1.00 94.19 121 LEU A O 1
ATOM 877 N N . VAL A 1 122 ? 0.557 -6.000 -8.654 1.00 95.81 122 VAL A N 1
ATOM 878 C CA . VAL A 1 122 ? 0.716 -7.014 -7.606 1.00 95.81 122 VAL A CA 1
ATOM 879 C C . VAL A 1 122 ? 0.207 -8.373 -8.093 1.00 95.81 122 VAL A C 1
ATOM 881 O O . VAL A 1 122 ? 0.916 -9.371 -7.941 1.00 95.81 122 VAL A O 1
ATOM 884 N N . ALA A 1 123 ? -0.992 -8.424 -8.675 1.00 93.94 123 ALA A N 1
ATOM 885 C CA . ALA A 1 123 ? -1.627 -9.664 -9.119 1.00 93.94 123 ALA A CA 1
ATOM 886 C C . ALA A 1 123 ? -0.820 -10.389 -10.212 1.00 93.94 123 ALA A C 1
ATOM 888 O O . ALA A 1 123 ? -0.637 -11.606 -10.149 1.00 93.94 123 ALA A O 1
ATOM 889 N N . GLU A 1 124 ? -0.296 -9.651 -11.188 1.00 90.19 124 GLU A N 1
ATOM 890 C CA . GLU A 1 124 ? 0.373 -10.204 -12.370 1.00 90.19 124 GLU A CA 1
ATOM 891 C C . GLU A 1 124 ? 1.776 -10.742 -12.067 1.00 90.19 124 GLU A C 1
ATOM 893 O O . GLU A 1 124 ? 2.248 -11.657 -12.742 1.00 90.19 124 GLU A O 1
ATOM 898 N N . SER A 1 125 ? 2.418 -10.270 -10.993 1.00 88.94 125 SER A N 1
ATOM 899 C CA . SER A 1 125 ? 3.777 -10.686 -10.611 1.00 88.94 125 SER A CA 1
ATOM 900 C C . SER A 1 125 ? 3.965 -12.204 -10.468 1.00 88.94 125 SER A C 1
ATOM 902 O O . SER A 1 125 ? 5.053 -12.724 -10.736 1.00 88.94 125 SER A O 1
ATOM 904 N N . VAL A 1 126 ? 2.902 -12.932 -10.105 1.00 86.31 126 VAL A N 1
ATOM 905 C CA . VAL A 1 126 ? 2.916 -14.394 -9.939 1.00 86.31 126 VAL A CA 1
ATOM 906 C C . VAL A 1 126 ? 2.806 -15.139 -11.274 1.00 86.31 126 VAL A C 1
ATOM 908 O O . VAL A 1 126 ? 3.368 -16.227 -11.409 1.00 86.31 126 VAL A O 1
ATOM 911 N N . GLY A 1 127 ? 2.129 -14.566 -12.274 1.00 84.12 127 GLY A N 1
ATOM 912 C CA . GLY A 1 127 ? 1.893 -15.207 -13.576 1.00 84.12 127 GLY A CA 1
ATOM 913 C C . GLY A 1 127 ? 3.135 -15.281 -14.468 1.00 84.12 127 GLY A C 1
ATOM 914 O O . GLY A 1 127 ? 3.234 -16.132 -15.346 1.00 84.12 127 GLY A O 1
ATOM 915 N N . CYS A 1 128 ? 4.124 -14.439 -14.198 1.00 80.56 128 CYS A N 1
ATOM 916 C CA . CYS A 1 128 ? 5.211 -14.157 -15.122 1.00 80.56 128 CYS A CA 1
ATOM 917 C C . CYS A 1 128 ? 6.442 -15.098 -15.042 1.00 80.56 128 CYS A C 1
ATOM 919 O O . CYS A 1 128 ? 7.534 -14.699 -15.433 1.00 80.56 128 CYS A O 1
ATOM 921 N N . ASN A 1 129 ? 6.326 -16.312 -14.480 1.00 70.75 129 ASN A N 1
ATOM 922 C CA . ASN A 1 129 ? 7.432 -17.288 -14.307 1.00 70.75 129 ASN A CA 1
ATOM 923 C C . ASN A 1 129 ? 8.781 -16.668 -13.861 1.00 70.75 129 ASN A C 1
ATOM 925 O O . ASN A 1 129 ? 9.861 -16.983 -14.366 1.00 70.75 129 ASN A O 1
ATOM 929 N N . ASN A 1 130 ? 8.710 -15.721 -12.929 1.00 77.44 130 ASN A N 1
ATOM 930 C CA . ASN A 1 130 ? 9.801 -14.791 -12.694 1.00 77.44 130 ASN A CA 1
ATOM 931 C C . ASN A 1 130 ? 10.780 -15.246 -11.614 1.00 77.44 130 ASN A C 1
ATOM 933 O O . ASN A 1 130 ? 10.392 -15.746 -10.557 1.00 77.44 130 ASN A O 1
ATOM 937 N N . SER A 1 131 ? 12.068 -14.972 -11.840 1.00 84.69 131 SER A N 1
ATOM 938 C CA . SER A 1 131 ? 13.071 -15.040 -10.773 1.00 84.69 131 SER A CA 1
ATOM 939 C C . SER A 1 131 ? 12.834 -13.933 -9.743 1.00 84.69 131 SER A C 1
ATOM 941 O O . SER A 1 131 ? 12.316 -12.871 -10.080 1.00 84.69 131 SER A O 1
ATOM 943 N N . ALA A 1 132 ? 13.306 -14.114 -8.508 1.00 82.94 132 ALA A N 1
ATOM 944 C CA . ALA A 1 132 ? 13.222 -13.102 -7.446 1.00 82.94 132 ALA A CA 1
ATOM 945 C C . ALA A 1 132 ? 13.921 -11.755 -7.770 1.00 82.94 132 ALA A C 1
ATOM 947 O O . ALA A 1 132 ? 13.844 -10.814 -6.983 1.00 82.94 132 ALA A O 1
ATOM 948 N N . ALA A 1 133 ? 14.650 -11.660 -8.887 1.00 83.81 133 ALA A N 1
ATOM 949 C CA . ALA A 1 133 ? 15.282 -10.433 -9.370 1.00 83.81 133 ALA A CA 1
ATOM 950 C C . ALA A 1 133 ? 14.524 -9.769 -10.536 1.00 83.81 133 ALA A C 1
ATOM 952 O O . ALA A 1 133 ? 15.009 -8.770 -11.061 1.00 83.81 133 ALA A O 1
ATOM 953 N N . SER A 1 134 ? 13.381 -10.318 -10.957 1.00 89.06 134 SER A N 1
ATOM 954 C CA . SER A 1 134 ? 12.619 -9.792 -12.090 1.00 89.06 134 SER A CA 1
ATOM 955 C C . SER A 1 134 ? 12.078 -8.376 -11.824 1.00 89.06 134 SER A C 1
ATOM 957 O O . SER A 1 134 ? 11.648 -8.096 -10.698 1.00 89.06 134 SER A O 1
ATOM 959 N N . PRO A 1 135 ? 12.048 -7.497 -12.846 1.00 91.06 135 PRO A N 1
ATOM 960 C CA . PRO A 1 135 ? 11.410 -6.183 -12.769 1.00 91.06 135 PRO A CA 1
ATOM 961 C C . PRO A 1 135 ? 9.953 -6.215 -12.290 1.00 91.06 135 PRO A C 1
ATOM 963 O O . PRO A 1 135 ? 9.554 -5.333 -11.536 1.00 91.06 135 PRO A O 1
ATOM 966 N N . SER A 1 136 ? 9.180 -7.246 -12.638 1.00 92.31 136 SER A N 1
ATOM 967 C CA . SER A 1 136 ? 7.781 -7.386 -12.198 1.00 92.31 136 SER A CA 1
ATOM 968 C C . SER A 1 136 ? 7.643 -7.520 -10.678 1.00 92.31 136 SER A C 1
ATOM 970 O O . SER A 1 136 ? 6.758 -6.923 -10.072 1.00 92.31 136 SER A O 1
ATOM 972 N N . TRP A 1 137 ? 8.555 -8.247 -10.020 1.00 93.31 137 TRP A N 1
ATOM 973 C CA . TRP A 1 137 ? 8.567 -8.345 -8.564 1.00 93.31 137 TRP A CA 1
ATOM 974 C C . TRP A 1 137 ? 8.916 -7.005 -7.936 1.00 93.31 137 TRP A C 1
ATOM 976 O O . TRP A 1 137 ? 8.370 -6.661 -6.895 1.00 93.31 137 TRP A O 1
ATOM 986 N N . GLN A 1 138 ? 9.798 -6.229 -8.567 1.00 92.62 138 GLN A N 1
ATOM 987 C CA . GLN A 1 138 ? 10.081 -4.873 -8.116 1.00 92.62 138 GLN A CA 1
ATOM 988 C C . GLN A 1 138 ? 8.865 -3.951 -8.298 1.00 92.62 138 GLN A C 1
ATOM 990 O O . GLN A 1 138 ? 8.585 -3.155 -7.404 1.00 92.62 138 GLN A O 1
ATOM 995 N N . ALA A 1 139 ? 8.123 -4.077 -9.400 1.00 94.12 139 ALA A N 1
ATOM 996 C CA . ALA A 1 139 ? 6.878 -3.344 -9.604 1.00 94.12 139 ALA A CA 1
ATOM 997 C C . ALA A 1 139 ? 5.832 -3.713 -8.544 1.00 94.12 139 ALA A C 1
ATOM 999 O O . ALA A 1 139 ? 5.297 -2.824 -7.886 1.00 94.12 139 ALA A O 1
ATOM 1000 N N . ALA A 1 140 ? 5.633 -5.006 -8.279 1.00 95.38 140 ALA A N 1
ATOM 1001 C CA . ALA A 1 140 ? 4.738 -5.494 -7.233 1.00 95.38 140 ALA A CA 1
ATOM 1002 C C . ALA A 1 140 ? 5.156 -5.055 -5.821 1.00 95.38 140 ALA A C 1
ATOM 1004 O O . ALA A 1 140 ? 4.301 -4.726 -5.003 1.00 95.38 140 ALA A O 1
ATOM 1005 N N . GLU A 1 141 ? 6.459 -5.023 -5.519 1.00 95.25 141 GLU A N 1
ATOM 1006 C CA . GLU A 1 141 ? 6.985 -4.517 -4.245 1.00 95.25 141 GLU A CA 1
ATOM 1007 C C . GLU A 1 141 ? 6.593 -3.055 -4.014 1.00 95.25 141 GLU A C 1
ATOM 1009 O O . GLU A 1 14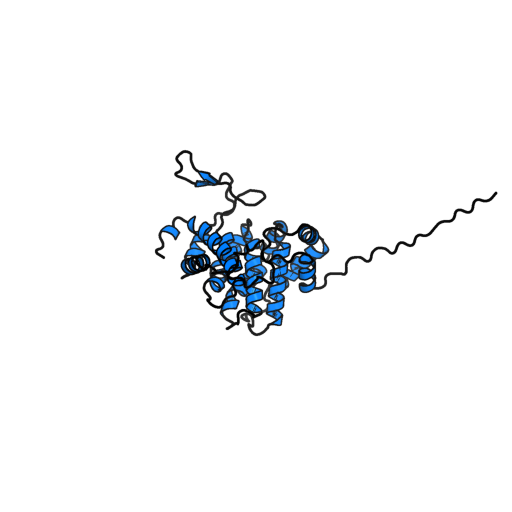1 ? 6.064 -2.718 -2.954 1.00 95.25 141 GLU A O 1
ATOM 1014 N N . GLU A 1 142 ? 6.855 -2.187 -4.994 1.00 95.75 142 GLU A N 1
ATOM 1015 C CA . GLU A 1 142 ? 6.555 -0.758 -4.883 1.00 95.75 142 GLU A CA 1
ATOM 1016 C C . GLU A 1 142 ? 5.042 -0.497 -4.953 1.00 95.75 142 GLU A C 1
ATOM 1018 O O . GLU A 1 142 ? 4.543 0.383 -4.249 1.00 95.75 142 GLU A O 1
ATOM 1023 N N . ALA A 1 143 ? 4.294 -1.291 -5.726 1.00 97.44 143 ALA A N 1
ATOM 1024 C CA . ALA A 1 143 ? 2.840 -1.210 -5.791 1.00 97.44 143 ALA A CA 1
ATOM 1025 C C . ALA A 1 143 ? 2.185 -1.616 -4.464 1.00 97.44 143 ALA A C 1
ATOM 1027 O O . ALA A 1 143 ? 1.317 -0.902 -3.964 1.00 97.44 143 ALA A O 1
ATOM 1028 N N . ALA A 1 144 ? 2.646 -2.697 -3.832 1.00 97.94 144 ALA A N 1
ATOM 1029 C CA . ALA A 1 144 ? 2.179 -3.094 -2.508 1.00 97.94 144 ALA A CA 1
ATOM 1030 C C . ALA A 1 144 ? 2.541 -2.051 -1.431 1.00 97.94 144 ALA A C 1
ATOM 1032 O O . ALA A 1 144 ? 1.716 -1.761 -0.564 1.00 97.94 144 ALA A O 1
ATOM 1033 N N . GLU A 1 145 ? 3.726 -1.428 -1.501 1.00 96.56 145 GLU A N 1
ATOM 1034 C CA . GLU A 1 145 ? 4.102 -0.307 -0.618 1.00 96.56 145 GLU A CA 1
ATOM 1035 C C . GLU A 1 145 ? 3.172 0.908 -0.815 1.00 96.56 145 GLU A C 1
ATOM 1037 O O . GLU A 1 145 ? 2.725 1.520 0.159 1.00 96.56 145 GLU A O 1
ATOM 1042 N N . ALA A 1 146 ? 2.797 1.223 -2.058 1.00 97.56 146 ALA A N 1
ATOM 1043 C CA . ALA A 1 146 ? 1.821 2.268 -2.361 1.00 97.56 146 ALA A CA 1
ATOM 1044 C C . ALA A 1 146 ? 0.413 1.932 -1.851 1.00 97.56 146 ALA A C 1
ATOM 1046 O O . ALA A 1 146 ? -0.215 2.772 -1.205 1.00 97.56 146 ALA A O 1
ATOM 1047 N N . ILE A 1 147 ? -0.075 0.706 -2.059 1.00 98.50 147 ILE A N 1
ATOM 1048 C CA . ILE A 1 147 ? -1.380 0.256 -1.546 1.00 98.50 147 ILE A CA 1
ATOM 1049 C C . ILE A 1 147 ? -1.410 0.320 -0.015 1.00 98.50 147 ILE A C 1
ATOM 1051 O O . ILE A 1 147 ? -2.412 0.746 0.570 1.00 98.50 147 ILE A O 1
ATOM 1055 N N . TRP A 1 148 ? -0.311 -0.047 0.650 1.00 97.69 148 TRP A N 1
ATOM 1056 C CA . TRP A 1 148 ? -0.188 0.059 2.100 1.00 97.69 148 TRP A CA 1
ATOM 1057 C C . TRP A 1 148 ? -0.467 1.480 2.588 1.00 97.69 148 TRP A C 1
ATOM 1059 O O . TRP A 1 148 ? -1.330 1.668 3.444 1.00 97.69 148 TRP A O 1
ATOM 1069 N N . ILE A 1 149 ? 0.188 2.497 2.030 1.00 96.81 149 ILE A N 1
ATOM 1070 C CA . ILE A 1 149 ? -0.043 3.871 2.486 1.00 96.81 149 ILE A CA 1
ATOM 1071 C C . ILE A 1 149 ? -1.376 4.446 1.990 1.00 96.81 149 ILE A C 1
ATOM 1073 O O . ILE A 1 149 ? -2.020 5.205 2.711 1.00 96.81 149 ILE A O 1
ATOM 1077 N N . LEU A 1 150 ? -1.840 4.070 0.796 1.00 97.75 150 LEU A N 1
ATOM 1078 C CA . LEU A 1 150 ? -3.107 4.551 0.237 1.00 97.75 150 LEU A CA 1
ATOM 1079 C C . LEU A 1 150 ? -4.334 4.033 0.986 1.00 97.75 150 LEU A C 1
ATOM 1081 O O . LEU A 1 150 ? -5.325 4.756 1.071 1.00 97.75 150 LEU A O 1
ATOM 1085 N N . SER A 1 151 ? -4.266 2.820 1.537 1.00 97.62 151 SER A N 1
ATOM 1086 C CA . SER A 1 151 ? -5.321 2.242 2.382 1.00 97.62 151 SER A CA 1
ATOM 1087 C C . SER A 1 151 ? -5.348 2.824 3.801 1.00 97.62 151 SER A C 1
ATOM 1089 O O . SER A 1 151 ? -6.305 2.597 4.542 1.00 97.62 151 SER A O 1
ATOM 1091 N N . PHE A 1 152 ? -4.336 3.606 4.194 1.00 96.31 152 PHE A N 1
ATOM 1092 C CA . PHE A 1 152 ? -4.242 4.175 5.534 1.00 96.31 152 PHE A CA 1
ATOM 1093 C C . PHE A 1 152 ? -5.203 5.354 5.742 1.00 96.31 152 PHE A C 1
ATOM 1095 O O . PHE A 1 152 ? -5.027 6.429 5.158 1.00 96.31 152 PHE A O 1
ATOM 1102 N N . ASN A 1 153 ? -6.163 5.173 6.657 1.00 94.69 153 ASN A N 1
ATOM 1103 C CA . ASN A 1 153 ? -7.078 6.209 7.150 1.00 94.69 153 ASN A CA 1
ATOM 1104 C C . ASN A 1 153 ? -7.708 7.072 6.037 1.00 94.69 153 ASN A C 1
ATOM 1106 O O . ASN A 1 153 ? -7.752 8.301 6.122 1.00 94.69 153 ASN A O 1
ATOM 1110 N N . HIS A 1 154 ? -8.157 6.437 4.955 1.00 96.19 154 HIS A N 1
ATOM 1111 C CA . HIS A 1 154 ? -8.891 7.118 3.896 1.00 96.19 154 HIS A CA 1
ATOM 1112 C C . HIS A 1 154 ? -9.972 6.199 3.320 1.00 96.19 154 HIS A C 1
ATOM 1114 O O . HIS A 1 154 ? -9.682 5.311 2.519 1.00 96.19 154 HIS A O 1
ATOM 1120 N N . ARG A 1 155 ? -11.231 6.429 3.719 1.00 96.31 155 ARG A N 1
ATOM 1121 C CA . ARG A 1 155 ? -12.363 5.534 3.421 1.00 96.31 155 ARG A CA 1
ATOM 1122 C C . ARG A 1 155 ? -12.531 5.260 1.925 1.00 96.31 155 ARG A C 1
ATOM 1124 O O . ARG A 1 155 ? -12.629 4.104 1.553 1.00 96.31 155 ARG A O 1
ATOM 1131 N N . GLY A 1 156 ? -12.494 6.299 1.082 1.00 97.50 156 GLY A N 1
ATOM 1132 C CA . GLY A 1 156 ? -12.665 6.141 -0.370 1.00 97.50 156 GLY A CA 1
ATOM 1133 C C . GLY A 1 156 ? -11.650 5.166 -0.975 1.00 97.50 156 GLY A C 1
ATOM 1134 O O . GLY A 1 156 ? -12.031 4.161 -1.554 1.00 97.50 156 GLY A O 1
ATOM 1135 N N . ASN A 1 157 ? -10.356 5.418 -0.768 1.00 98.00 157 ASN A N 1
ATOM 1136 C CA . ASN A 1 157 ? -9.277 4.513 -1.175 1.00 98.00 157 ASN A CA 1
ATOM 1137 C C . ASN A 1 157 ? -9.460 3.093 -0.642 1.00 98.00 157 ASN A C 1
ATOM 1139 O O . ASN A 1 157 ? -9.275 2.143 -1.393 1.00 98.00 157 ASN A O 1
ATOM 1143 N N . HIS A 1 158 ? -9.790 2.951 0.644 1.00 97.31 158 HIS A N 1
ATOM 1144 C CA . HIS A 1 158 ? -9.977 1.650 1.284 1.00 97.31 158 HIS A CA 1
ATOM 1145 C C . HIS A 1 158 ? -11.094 0.850 0.599 1.00 97.31 158 HIS A C 1
ATOM 1147 O O . HIS A 1 158 ? -10.846 -0.260 0.128 1.00 97.31 158 HIS A O 1
ATOM 1153 N N . ASP A 1 159 ? -12.267 1.463 0.422 1.00 97.94 159 ASP A N 1
ATOM 1154 C CA . ASP A 1 159 ? -13.418 0.859 -0.252 1.00 97.94 159 ASP A CA 1
ATOM 1155 C C . ASP A 1 159 ? -13.094 0.510 -1.718 1.00 97.94 159 ASP A C 1
ATOM 1157 O O . ASP A 1 159 ? -13.361 -0.609 -2.163 1.00 97.94 159 ASP A O 1
ATOM 1161 N N . THR A 1 160 ? -12.466 1.428 -2.465 1.00 98.31 160 THR A N 1
ATOM 1162 C CA . THR A 1 160 ? -12.092 1.214 -3.874 1.00 98.31 160 THR A CA 1
ATOM 1163 C C . THR A 1 160 ? -11.072 0.085 -4.029 1.00 98.31 160 THR A C 1
ATOM 1165 O O . THR A 1 160 ? -11.247 -0.784 -4.878 1.00 98.31 160 THR A O 1
ATOM 1168 N N . LEU A 1 161 ? -10.032 0.034 -3.191 1.00 98.44 161 LEU A N 1
ATOM 1169 C CA . LEU A 1 161 ? -9.027 -1.035 -3.227 1.00 98.44 161 LEU A CA 1
ATOM 1170 C C . LEU A 1 161 ? -9.652 -2.409 -2.957 1.00 98.44 161 LEU A C 1
ATOM 1172 O O . LEU A 1 161 ? -9.314 -3.384 -3.629 1.00 98.44 161 LEU A O 1
ATOM 1176 N N . LEU A 1 162 ? -10.591 -2.499 -2.010 1.00 98.12 162 LEU A N 1
ATOM 1177 C CA . LEU A 1 162 ? -11.333 -3.738 -1.785 1.00 98.12 162 LEU A CA 1
ATOM 1178 C C . LEU A 1 162 ? -12.159 -4.116 -3.013 1.00 98.12 162 LEU A C 1
ATOM 1180 O O . LEU A 1 162 ? -12.093 -5.263 -3.446 1.00 98.12 162 LEU A O 1
ATOM 1184 N N . GLN A 1 163 ? -12.908 -3.182 -3.602 1.00 98.00 163 GLN A N 1
ATOM 1185 C CA . GLN A 1 163 ? -13.707 -3.446 -4.807 1.00 98.00 163 GLN A CA 1
ATOM 1186 C C . GLN A 1 163 ? -12.850 -3.959 -5.970 1.00 98.00 163 GLN A C 1
ATOM 1188 O O . GLN A 1 163 ? -13.257 -4.902 -6.644 1.00 98.00 163 GLN A O 1
ATOM 1193 N N . LEU A 1 164 ? -11.643 -3.415 -6.134 1.00 97.50 164 LEU A N 1
ATOM 1194 C CA . LEU A 1 164 ? -10.674 -3.810 -7.160 1.00 97.50 164 LEU A CA 1
ATOM 1195 C C . LEU A 1 164 ? -9.986 -5.162 -6.902 1.00 97.50 164 LEU A C 1
ATOM 1197 O O . LEU A 1 164 ? -9.225 -5.620 -7.745 1.00 97.50 164 LEU A O 1
ATOM 1201 N N . GLY A 1 165 ? -10.229 -5.818 -5.764 1.00 98.06 165 GLY A N 1
ATOM 1202 C CA . GLY A 1 165 ? -9.620 -7.117 -5.458 1.00 98.06 165 GLY A CA 1
ATOM 1203 C C . GLY A 1 165 ? -8.205 -7.040 -4.891 1.00 98.06 165 GLY A C 1
ATOM 1204 O O . GLY A 1 165 ? -7.416 -7.973 -5.042 1.00 98.06 165 GLY A O 1
ATOM 1205 N N . ALA A 1 166 ? -7.871 -5.947 -4.195 1.00 98.25 166 ALA A N 1
ATOM 1206 C CA . ALA A 1 166 ? -6.565 -5.805 -3.556 1.00 98.25 166 ALA A CA 1
ATOM 1207 C C . ALA A 1 166 ? -6.269 -6.931 -2.548 1.00 98.25 166 ALA A C 1
ATOM 1209 O O . ALA A 1 166 ? -5.117 -7.330 -2.415 1.00 98.25 166 ALA A O 1
ATOM 1210 N N . ALA A 1 167 ? -7.278 -7.468 -1.851 1.00 98.38 167 ALA A N 1
ATOM 1211 C CA . ALA A 1 167 ? -7.079 -8.558 -0.892 1.00 98.38 167 ALA A CA 1
ATOM 1212 C C . ALA A 1 167 ? -6.505 -9.814 -1.570 1.00 98.38 167 ALA A C 1
ATOM 121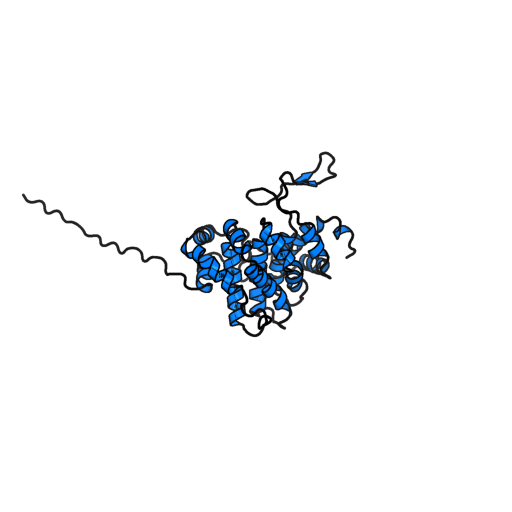4 O O . ALA A 1 167 ? -5.515 -10.375 -1.100 1.00 98.38 167 ALA A O 1
ATOM 1215 N N . GLU A 1 168 ? -7.094 -10.221 -2.694 1.00 98.25 168 GLU A N 1
ATOM 1216 C CA . GLU A 1 168 ? -6.659 -11.378 -3.472 1.00 98.25 168 GLU A CA 1
ATOM 1217 C C . GLU A 1 168 ? -5.300 -11.129 -4.138 1.00 98.25 168 GLU A C 1
ATOM 1219 O O . GLU A 1 168 ? -4.412 -11.977 -4.054 1.00 98.25 168 GLU A O 1
ATOM 1224 N N . ALA A 1 169 ? -5.100 -9.946 -4.728 1.00 97.69 169 ALA A N 1
ATOM 1225 C CA . ALA A 1 169 ? -3.828 -9.580 -5.347 1.00 97.69 169 ALA A CA 1
ATOM 1226 C C . ALA A 1 169 ? -2.673 -9.609 -4.332 1.00 97.69 169 ALA A C 1
ATOM 1228 O O . ALA A 1 169 ? -1.654 -10.254 -4.564 1.00 97.69 169 ALA A O 1
ATOM 1229 N N . LEU A 1 170 ? -2.845 -8.985 -3.161 1.00 98.62 170 LEU A N 1
ATOM 1230 C CA . LEU A 1 170 ? -1.830 -8.954 -2.101 1.00 98.62 170 LEU A CA 1
ATOM 1231 C C . LEU A 1 170 ? -1.612 -10.323 -1.440 1.00 98.62 170 LEU A C 1
ATOM 1233 O O . LEU A 1 170 ? -0.543 -10.582 -0.888 1.00 98.62 170 LEU A O 1
ATOM 1237 N N . ALA A 1 171 ? -2.580 -11.236 -1.495 1.00 98.25 171 ALA A N 1
ATOM 1238 C CA . ALA A 1 171 ? -2.355 -12.604 -1.044 1.00 98.25 171 ALA A CA 1
ATOM 1239 C C . ALA A 1 171 ? -1.352 -13.348 -1.939 1.00 98.25 171 ALA A C 1
ATOM 1241 O O . ALA A 1 171 ? -0.603 -14.198 -1.453 1.00 98.25 171 ALA A O 1
ATOM 1242 N N . ALA A 1 172 ? -1.301 -13.016 -3.232 1.00 96.50 172 ALA A N 1
ATOM 1243 C CA . ALA A 1 172 ? -0.527 -13.764 -4.214 1.00 96.50 172 ALA A CA 1
ATOM 1244 C C . ALA A 1 172 ? 0.990 -13.776 -3.905 1.00 96.50 172 ALA A C 1
ATOM 1246 O O . ALA A 1 172 ? 1.557 -14.872 -3.836 1.00 96.50 172 ALA A O 1
ATOM 1247 N N . PRO A 1 173 ? 1.665 -12.646 -3.589 1.00 96.69 173 PRO A N 1
ATOM 1248 C CA . PRO A 1 173 ? 3.058 -12.673 -3.139 1.00 96.69 173 PRO A CA 1
ATOM 1249 C C . PRO A 1 173 ? 3.271 -13.474 -1.848 1.00 96.69 173 PRO A C 1
ATOM 1251 O O . PRO A 1 173 ? 4.252 -14.208 -1.741 1.00 96.69 173 PRO A O 1
ATOM 1254 N N . VAL A 1 174 ? 2.359 -13.364 -0.872 1.00 97.38 174 VAL A N 1
ATOM 1255 C CA . VAL A 1 174 ? 2.453 -14.072 0.422 1.00 97.38 174 VAL A CA 1
ATOM 1256 C C . VAL A 1 174 ? 2.432 -15.587 0.219 1.00 97.38 174 VAL A C 1
ATOM 1258 O O . VAL A 1 174 ? 3.238 -16.302 0.815 1.00 97.38 174 VAL A O 1
ATOM 1261 N N . LEU A 1 175 ? 1.545 -16.060 -0.656 1.00 96.81 175 LEU A N 1
ATOM 1262 C CA . LEU A 1 175 ? 1.334 -17.476 -0.953 1.00 96.81 175 LEU A CA 1
ATOM 1263 C C . LEU A 1 175 ? 2.360 -18.063 -1.927 1.00 96.81 175 LEU A C 1
ATOM 1265 O O . LEU A 1 175 ? 2.481 -19.281 -2.022 1.00 96.81 175 LEU A O 1
ATOM 1269 N N . THR A 1 176 ? 3.114 -17.221 -2.634 1.00 95.00 176 THR A N 1
ATOM 1270 C CA . THR A 1 176 ? 4.090 -17.654 -3.637 1.00 95.00 176 THR A CA 1
ATOM 1271 C C . THR A 1 176 ? 5.442 -17.962 -2.979 1.00 95.00 176 THR A C 1
ATOM 1273 O O . THR A 1 176 ? 6.111 -17.043 -2.491 1.00 95.00 176 THR A O 1
ATOM 1276 N N . PRO A 1 177 ? 5.918 -19.226 -2.964 1.00 91.94 177 PRO A N 1
ATOM 1277 C CA . PRO A 1 177 ? 7.152 -19.595 -2.265 1.00 91.94 177 PRO A CA 1
ATOM 1278 C C . PRO A 1 177 ? 8.373 -18.780 -2.707 1.00 91.94 177 PRO A C 1
ATOM 1280 O O . PRO A 1 177 ? 9.111 -18.283 -1.856 1.00 91.94 177 PRO A O 1
ATOM 1283 N N . GLN A 1 178 ? 8.525 -18.574 -4.015 1.00 90.62 178 GLN A N 1
ATOM 1284 C CA . GLN A 1 178 ? 9.643 -17.885 -4.661 1.00 90.62 178 GLN A CA 1
ATOM 1285 C C . GLN A 1 178 ? 9.560 -16.351 -4.645 1.00 90.62 178 GLN A C 1
ATOM 1287 O O . GLN A 1 178 ? 10.505 -15.701 -5.095 1.00 90.62 178 GLN A O 1
ATOM 1292 N N . ALA A 1 179 ? 8.465 -15.761 -4.150 1.00 92.81 179 ALA A N 1
ATOM 1293 C CA . ALA A 1 179 ? 8.348 -14.308 -4.080 1.00 92.81 179 ALA A CA 1
ATOM 1294 C C . ALA A 1 179 ? 9.443 -13.720 -3.165 1.00 92.81 179 ALA A C 1
ATOM 1296 O O . ALA A 1 179 ? 9.724 -14.291 -2.101 1.00 92.81 179 ALA A O 1
ATOM 1297 N N . PRO A 1 180 ? 10.061 -12.580 -3.525 1.00 92.19 180 PRO A N 1
ATOM 1298 C CA . PRO A 1 180 ? 11.063 -11.936 -2.681 1.00 92.19 180 PRO A CA 1
ATOM 1299 C C . PRO A 1 180 ? 10.526 -11.578 -1.289 1.00 92.19 180 PRO A C 1
ATOM 1301 O O . PRO A 1 180 ? 9.366 -11.197 -1.135 1.00 92.19 180 PRO A O 1
ATOM 1304 N N . SER A 1 181 ? 11.393 -11.602 -0.271 1.00 91.69 181 SER A N 1
ATOM 1305 C CA . SER A 1 181 ? 11.025 -11.244 1.111 1.00 91.69 181 SER A CA 1
ATOM 1306 C C . SER A 1 181 ? 10.372 -9.859 1.219 1.00 91.69 181 SER A C 1
ATOM 1308 O O . SER A 1 181 ? 9.420 -9.694 1.979 1.00 91.69 181 SER A O 1
ATOM 1310 N N . ARG A 1 182 ? 10.840 -8.867 0.442 1.00 92.00 182 ARG A N 1
ATOM 1311 C CA . ARG A 1 182 ? 10.252 -7.515 0.405 1.00 92.00 182 ARG A CA 1
ATOM 1312 C C . ARG A 1 182 ? 8.860 -7.508 -0.224 1.00 92.00 182 ARG A C 1
ATOM 1314 O O . ARG A 1 182 ? 7.995 -6.824 0.310 1.00 92.00 182 ARG A O 1
ATOM 1321 N N . ALA A 1 183 ? 8.621 -8.298 -1.273 1.00 94.62 183 ALA A N 1
ATOM 1322 C CA . ALA A 1 183 ? 7.292 -8.434 -1.873 1.00 94.62 183 ALA A CA 1
ATOM 1323 C C . ALA A 1 183 ? 6.300 -9.005 -0.852 1.00 94.62 183 ALA A C 1
ATOM 1325 O O . ALA A 1 183 ? 5.252 -8.414 -0.608 1.00 94.62 183 ALA A O 1
ATOM 1326 N N . LYS A 1 184 ? 6.681 -10.091 -0.163 1.00 95.62 184 LYS A N 1
ATOM 1327 C CA . LYS A 1 184 ? 5.871 -10.689 0.913 1.00 95.62 184 LYS A CA 1
ATOM 1328 C C . LYS A 1 184 ? 5.614 -9.712 2.058 1.00 95.62 184 LYS A C 1
ATOM 1330 O O . LYS A 1 184 ? 4.491 -9.617 2.542 1.00 95.62 184 LYS A O 1
ATOM 1335 N N . MET A 1 185 ? 6.642 -8.973 2.479 1.00 94.50 185 MET A N 1
ATOM 1336 C CA . MET A 1 185 ? 6.531 -7.966 3.534 1.00 94.50 185 MET A CA 1
ATOM 1337 C C . MET A 1 185 ? 5.541 -6.864 3.164 1.00 94.50 185 MET A C 1
ATOM 1339 O O . MET A 1 185 ? 4.646 -6.578 3.954 1.00 94.50 185 MET A O 1
ATOM 1343 N N . TRP A 1 186 ? 5.691 -6.234 1.998 1.00 96.31 186 TRP A N 1
ATOM 1344 C CA . TRP A 1 186 ? 4.814 -5.129 1.615 1.00 96.31 186 TRP A CA 1
ATOM 1345 C C . TRP A 1 186 ? 3.395 -5.586 1.332 1.00 96.31 186 TRP A C 1
ATOM 1347 O O . TRP A 1 186 ? 2.454 -4.904 1.731 1.00 96.31 186 TRP A O 1
ATOM 1357 N N . ALA A 1 187 ? 3.235 -6.772 0.751 1.00 97.88 187 ALA A N 1
ATOM 1358 C CA . ALA A 1 187 ? 1.929 -7.373 0.572 1.00 97.88 187 ALA A CA 1
ATOM 1359 C C . ALA A 1 187 ? 1.226 -7.611 1.921 1.00 97.88 187 ALA A C 1
ATOM 1361 O O . ALA A 1 187 ? 0.094 -7.174 2.123 1.00 97.88 187 ALA A O 1
ATOM 1362 N N . ALA A 1 188 ? 1.930 -8.195 2.896 1.00 97.50 188 ALA A N 1
ATOM 1363 C CA . ALA A 1 188 ? 1.409 -8.375 4.249 1.00 97.50 188 ALA A CA 1
ATOM 1364 C C . ALA A 1 188 ? 1.137 -7.039 4.968 1.00 97.50 188 ALA A C 1
ATOM 1366 O O . ALA A 1 188 ? 0.141 -6.918 5.678 1.00 97.50 188 ALA A O 1
ATOM 1367 N N . ALA A 1 189 ? 1.969 -6.013 4.770 1.00 96.12 189 ALA A N 1
ATOM 1368 C CA . ALA A 1 189 ? 1.761 -4.697 5.372 1.00 96.12 189 ALA A CA 1
ATOM 1369 C C . ALA A 1 189 ? 0.519 -4.011 4.783 1.00 96.12 189 ALA A C 1
ATOM 1371 O O . ALA A 1 189 ? -0.289 -3.441 5.515 1.00 96.12 189 ALA A O 1
ATOM 1372 N N . ALA A 1 190 ? 0.312 -4.107 3.472 1.00 98.12 190 ALA A N 1
ATOM 1373 C CA . ALA A 1 190 ? -0.889 -3.600 2.826 1.00 98.12 190 ALA A CA 1
ATOM 1374 C C . ALA A 1 190 ? -2.152 -4.331 3.308 1.00 98.12 190 ALA A C 1
ATOM 1376 O O . ALA A 1 190 ? -3.131 -3.674 3.663 1.00 98.12 190 ALA A O 1
ATOM 1377 N N . LEU A 1 191 ? -2.103 -5.663 3.439 1.00 98.69 191 LEU A N 1
ATOM 1378 C CA . LEU A 1 191 ? -3.175 -6.448 4.065 1.00 98.69 191 LEU A CA 1
ATOM 1379 C C . LEU A 1 191 ? -3.437 -6.003 5.510 1.00 98.69 191 LEU A C 1
ATOM 1381 O O . LEU A 1 191 ? -4.591 -5.892 5.918 1.00 98.69 191 LEU A O 1
ATOM 1385 N N . GLN A 1 192 ? -2.388 -5.692 6.277 1.00 97.62 192 GLN A N 1
ATOM 1386 C CA . GLN A 1 192 ? -2.523 -5.141 7.624 1.00 97.62 192 GLN A CA 1
ATOM 1387 C C . GLN A 1 192 ? -3.324 -3.835 7.621 1.00 97.62 192 GLN A C 1
ATOM 1389 O O . GLN A 1 192 ? -4.235 -3.709 8.439 1.00 97.62 192 GLN A O 1
ATOM 1394 N N . ASN A 1 193 ? -3.010 -2.872 6.750 1.00 97.56 193 ASN A N 1
ATOM 1395 C CA . ASN A 1 193 ? -3.742 -1.600 6.705 1.00 97.56 193 ASN A CA 1
ATOM 1396 C C . ASN A 1 193 ? -5.178 -1.774 6.192 1.00 97.56 193 ASN A C 1
ATOM 1398 O O . ASN A 1 193 ? -6.093 -1.201 6.775 1.00 97.56 193 ASN A O 1
ATOM 1402 N N . LEU A 1 194 ? -5.406 -2.634 5.195 1.00 98.44 194 LEU A N 1
ATOM 1403 C CA . LEU A 1 194 ? -6.763 -2.984 4.763 1.00 98.44 194 LEU A CA 1
ATOM 1404 C C . LEU A 1 194 ? -7.577 -3.628 5.898 1.00 98.44 194 LEU A C 1
ATOM 1406 O O . LEU A 1 194 ? -8.744 -3.304 6.075 1.00 98.44 194 LEU A O 1
ATOM 1410 N N . ALA A 1 195 ? -6.974 -4.484 6.723 1.00 98.25 195 ALA A N 1
ATOM 1411 C CA . ALA A 1 195 ? -7.651 -5.115 7.860 1.00 98.25 195 ALA A CA 1
ATOM 1412 C C . ALA A 1 195 ? -7.829 -4.188 9.085 1.00 98.25 195 ALA A C 1
ATOM 1414 O O . ALA A 1 195 ? -8.596 -4.516 10.000 1.00 98.25 195 ALA A O 1
ATOM 1415 N N . ALA A 1 196 ? -7.117 -3.058 9.147 1.00 96.81 196 ALA A N 1
ATOM 1416 C CA . ALA A 1 196 ? -7.143 -2.134 10.280 1.00 96.81 196 ALA A CA 1
ATOM 1417 C C . ALA A 1 196 ? -8.396 -1.254 10.259 1.00 96.81 196 ALA A C 1
ATOM 1419 O O . ALA A 1 196 ? -8.724 -0.678 9.227 1.00 96.81 196 ALA A O 1
ATOM 1420 N N . SER A 1 197 ? -9.061 -1.095 11.403 1.00 96.00 197 SER A N 1
ATOM 1421 C CA . SER A 1 197 ? -10.091 -0.063 11.574 1.00 96.00 197 SER A CA 1
ATOM 1422 C C . SER A 1 197 ? -9.444 1.279 11.950 1.00 96.00 197 SER A C 1
ATOM 1424 O O . SER A 1 197 ? -8.412 1.303 12.627 1.00 96.00 197 SER A 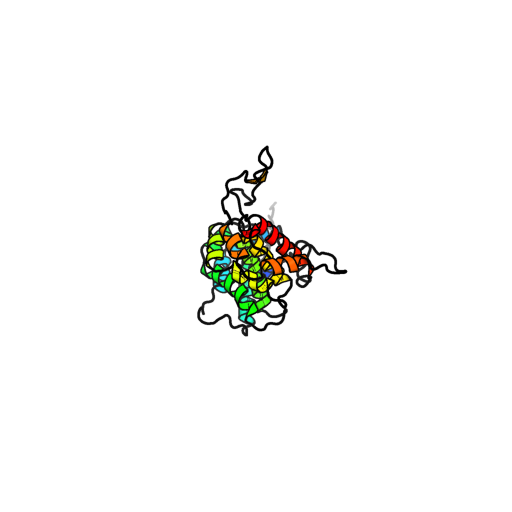O 1
ATOM 1426 N N . TYR A 1 198 ? -10.055 2.386 11.526 1.00 96.62 198 TYR A N 1
ATOM 1427 C CA . TYR A 1 198 ? -9.529 3.743 11.714 1.00 96.62 198 TYR A CA 1
ATOM 1428 C C . TYR A 1 198 ? -10.569 4.665 12.353 1.00 96.62 198 TYR A C 1
ATOM 1430 O O . TYR A 1 198 ? -11.775 4.481 12.161 1.00 96.62 198 TYR A O 1
ATOM 1438 N N . CYS A 1 199 ? -10.098 5.674 13.084 1.00 96.25 199 CYS A N 1
ATOM 1439 C CA . CYS A 1 199 ? -10.922 6.611 13.845 1.00 96.25 199 CYS A CA 1
ATOM 1440 C C . CYS A 1 199 ? -10.781 8.061 13.363 1.00 96.25 199 CYS A C 1
ATOM 1442 O O . CYS A 1 199 ? -9.830 8.412 12.668 1.00 96.25 199 CYS A O 1
ATOM 1444 N N . ALA A 1 200 ? -11.740 8.911 13.741 1.00 94.88 200 ALA A N 1
ATOM 1445 C CA . ALA A 1 200 ? -11.797 10.338 13.416 1.00 94.88 200 ALA A CA 1
ATOM 1446 C C . ALA A 1 200 ? -10.751 11.173 14.189 1.00 94.88 200 ALA A C 1
ATOM 1448 O O . ALA A 1 200 ? -11.089 12.146 14.862 1.00 94.88 200 ALA A O 1
ATOM 1449 N N . THR A 1 201 ? -9.479 10.791 14.114 1.00 93.88 201 THR A N 1
ATOM 1450 C CA . THR A 1 201 ? -8.345 11.508 14.709 1.00 93.88 201 THR A CA 1
ATOM 1451 C C . THR A 1 201 ? -7.438 12.073 13.617 1.00 93.88 201 THR A C 1
ATOM 1453 O O . THR A 1 201 ? -7.516 11.685 12.449 1.00 93.88 201 THR A O 1
ATOM 1456 N N . SER A 1 202 ? -6.546 12.995 13.984 1.00 89.75 202 SER A N 1
ATOM 1457 C CA . SER A 1 202 ? -5.585 13.590 13.044 1.00 89.75 202 SER A CA 1
ATOM 1458 C C . SER A 1 202 ? -4.615 12.568 12.439 1.00 89.75 202 SER A C 1
ATOM 1460 O O . SER A 1 202 ? -4.133 12.772 11.326 1.00 89.75 202 SER A O 1
ATOM 1462 N N . ASP A 1 203 ? -4.344 11.469 13.144 1.00 88.81 203 ASP A N 1
ATOM 1463 C CA . ASP A 1 203 ? -3.468 10.381 12.708 1.00 88.81 203 ASP A CA 1
ATOM 1464 C C . ASP A 1 203 ? -4.226 9.103 12.304 1.00 88.81 203 ASP A C 1
ATOM 1466 O O . ASP A 1 203 ? -3.602 8.119 11.911 1.00 88.81 203 ASP A O 1
ATOM 1470 N N . GLY A 1 204 ? -5.560 9.102 12.388 1.00 92.56 204 GLY A N 1
ATOM 1471 C CA . GLY A 1 204 ? -6.426 7.966 12.070 1.00 92.56 204 GLY A CA 1
ATOM 1472 C C . GLY A 1 204 ? -6.449 6.830 13.082 1.00 92.56 204 GLY A C 1
ATOM 1473 O O . GLY A 1 204 ? -7.159 5.844 12.871 1.00 92.56 204 GLY A O 1
ATOM 1474 N N . ARG A 1 205 ? -5.654 6.901 14.151 1.00 92.00 205 ARG A N 1
ATOM 1475 C CA . ARG A 1 205 ? -5.534 5.815 15.125 1.00 92.00 205 ARG A CA 1
ATOM 1476 C C . ARG A 1 205 ? -6.693 5.849 16.112 1.00 92.00 205 ARG A C 1
ATOM 1478 O O . ARG A 1 205 ? -7.104 6.904 16.572 1.00 92.00 205 ARG A O 1
ATOM 1485 N N . CYS A 1 206 ? -7.179 4.664 16.462 1.00 91.44 206 CYS A N 1
ATOM 1486 C CA . CYS A 1 206 ? -8.156 4.492 17.528 1.00 91.44 206 CYS A CA 1
ATOM 1487 C C . CYS A 1 206 ? -7.454 4.263 18.867 1.00 91.44 206 CYS A C 1
ATOM 1489 O O . CYS A 1 206 ? -6.560 3.412 18.965 1.00 91.44 206 CYS A O 1
ATOM 1491 N N . SER A 1 207 ? -7.909 4.957 19.902 1.00 90.56 207 SER A N 1
ATOM 1492 C CA . SER A 1 207 ? -7.663 4.594 21.290 1.00 90.56 207 SER A CA 1
ATOM 1493 C C . SER A 1 207 ? -8.724 3.590 21.716 1.00 90.56 207 SER A C 1
ATOM 1495 O O . SER A 1 207 ? -9.913 3.763 21.455 1.00 90.56 207 SER A O 1
ATOM 1497 N N . TRP A 1 208 ? -8.306 2.533 22.401 1.00 86.56 208 TRP A N 1
ATOM 1498 C CA . TRP A 1 208 ? -9.217 1.493 22.864 1.00 86.56 208 TRP A CA 1
ATOM 1499 C C . TRP A 1 208 ? -9.330 1.541 24.380 1.00 86.56 208 TRP A C 1
ATOM 1501 O O . TRP A 1 208 ? -8.336 1.755 25.079 1.00 86.56 208 TRP A O 1
ATOM 1511 N N . ARG A 1 209 ? -10.540 1.348 24.900 1.00 88.50 209 ARG A N 1
ATOM 1512 C CA . ARG A 1 209 ? -10.790 1.206 26.334 1.00 88.50 209 ARG A CA 1
ATOM 1513 C C . ARG A 1 209 ? -11.590 -0.065 26.573 1.00 88.50 209 ARG A C 1
ATOM 1515 O O . ARG A 1 209 ? -12.579 -0.318 25.889 1.00 88.50 209 ARG A O 1
ATOM 1522 N N . TRP A 1 210 ? -11.144 -0.849 27.545 1.00 83.81 210 TRP A N 1
ATOM 1523 C CA . TRP A 1 210 ? -11.960 -1.921 28.097 1.00 83.81 210 TRP A CA 1
ATOM 1524 C C . TRP A 1 210 ? -13.133 -1.314 28.866 1.00 83.81 210 TRP A C 1
ATOM 1526 O O . TRP A 1 210 ? -12.955 -0.320 29.576 1.00 83.81 210 TRP A O 1
ATOM 1536 N N . SER A 1 211 ? -14.314 -1.909 28.740 1.00 84.94 211 SER A N 1
ATOM 1537 C CA . SER A 1 211 ? -15.420 -1.656 29.661 1.00 84.94 211 SER A CA 1
ATOM 1538 C C . SER A 1 211 ? -14.983 -1.905 31.110 1.00 84.94 211 SER A C 1
ATOM 1540 O O . SER A 1 211 ? -13.998 -2.605 31.359 1.00 84.94 211 SER A O 1
ATOM 1542 N N . ASP A 1 212 ? -15.698 -1.325 32.076 1.00 87.19 212 ASP A N 1
ATOM 1543 C CA . ASP A 1 212 ? -15.322 -1.415 33.498 1.00 87.19 212 ASP A CA 1
ATOM 1544 C C . ASP A 1 212 ? -15.311 -2.868 34.027 1.00 87.19 212 ASP A C 1
ATOM 1546 O O . ASP A 1 212 ? -14.639 -3.168 35.009 1.00 87.19 212 ASP A O 1
ATOM 1550 N N . ASP A 1 213 ? -16.012 -3.783 33.354 1.00 90.00 213 ASP A N 1
ATOM 1551 C CA . ASP A 1 213 ? -16.036 -5.228 33.613 1.00 90.00 213 ASP A CA 1
ATOM 1552 C C . ASP A 1 213 ? -15.049 -6.038 32.741 1.00 90.00 213 ASP A C 1
ATOM 1554 O O . ASP A 1 213 ? -15.010 -7.263 32.834 1.00 90.00 213 ASP A O 1
ATOM 1558 N N . HIS A 1 214 ? -14.242 -5.376 31.904 1.00 81.38 214 HIS A N 1
ATOM 1559 C CA . HIS A 1 214 ? -13.271 -5.968 30.975 1.00 81.38 214 HIS A CA 1
ATOM 1560 C C . HIS A 1 214 ? -13.853 -6.947 29.939 1.00 81.38 214 HIS A C 1
ATOM 1562 O O . HIS A 1 214 ? -13.126 -7.791 29.413 1.00 81.38 214 HIS A O 1
ATOM 1568 N N . THR A 1 215 ? -15.142 -6.839 29.611 1.00 79.81 215 THR A N 1
ATOM 1569 C CA . THR A 1 215 ? -15.804 -7.754 28.665 1.00 79.81 215 THR A CA 1
ATOM 1570 C C . THR A 1 215 ? -15.827 -7.240 27.228 1.00 79.81 215 THR A C 1
ATOM 1572 O O . THR A 1 215 ? -15.811 -8.041 26.294 1.00 79.81 215 THR A O 1
ATOM 1575 N N . VAL A 1 216 ? -15.825 -5.919 27.025 1.00 76.50 216 VAL A N 1
ATOM 1576 C CA . VAL A 1 216 ? -15.922 -5.294 25.701 1.00 76.50 216 VAL A CA 1
ATOM 1577 C C . VAL A 1 216 ? -14.775 -4.313 25.497 1.00 76.50 216 VAL A C 1
ATOM 1579 O O . VAL A 1 216 ? -14.528 -3.437 26.325 1.00 76.50 216 VAL A O 1
ATOM 1582 N N . LEU A 1 217 ? -14.086 -4.434 24.362 1.00 80.56 217 LEU A N 1
ATOM 1583 C CA . LEU A 1 217 ? -13.123 -3.440 23.904 1.00 80.56 217 LEU A CA 1
ATOM 1584 C C . LEU A 1 217 ? -13.839 -2.457 22.970 1.00 80.56 217 LEU A C 1
ATOM 1586 O O . LEU A 1 217 ? -14.285 -2.844 21.892 1.00 80.56 217 LEU A O 1
ATOM 1590 N N . ALA A 1 218 ? -13.950 -1.194 23.377 1.00 83.69 218 ALA A N 1
ATOM 1591 C CA . ALA A 1 218 ? -14.595 -0.148 22.586 1.00 83.69 218 ALA A CA 1
ATOM 1592 C C . ALA A 1 218 ? -13.584 0.920 22.152 1.00 83.69 218 ALA A C 1
ATOM 1594 O O . ALA A 1 218 ? -12.675 1.279 22.910 1.00 83.69 218 ALA A O 1
ATOM 1595 N N . ALA A 1 219 ? -13.746 1.432 20.930 1.00 87.25 219 ALA A N 1
ATOM 1596 C CA . ALA A 1 219 ? -13.021 2.615 20.480 1.00 87.25 219 ALA A CA 1
ATOM 1597 C C . ALA A 1 219 ? -13.522 3.841 21.261 1.00 87.25 219 ALA A C 1
ATOM 1599 O O . ALA A 1 219 ? -14.726 3.996 21.470 1.00 87.25 219 ALA A O 1
ATOM 1600 N N . GLN A 1 220 ? -12.604 4.694 21.717 1.00 91.19 220 GLN A N 1
ATOM 1601 C CA . GLN A 1 220 ? -12.963 5.940 22.404 1.00 91.19 220 GLN A CA 1
ATOM 1602 C C . GLN A 1 220 ? -13.425 7.009 21.411 1.00 91.19 220 GLN A C 1
ATOM 1604 O O . GLN A 1 220 ? -14.274 7.839 21.729 1.00 91.19 220 GLN A O 1
ATOM 1609 N N . GLU A 1 221 ? -12.862 6.986 20.208 1.00 94.81 221 GLU A N 1
ATOM 1610 C CA . GLU A 1 221 ? -13.176 7.896 19.120 1.00 94.81 221 GLU A CA 1
ATOM 1611 C C . GLU A 1 221 ? -14.161 7.269 18.122 1.00 94.81 221 GLU A C 1
ATOM 1613 O O . GLU A 1 221 ? -14.336 6.051 18.047 1.00 94.81 221 GLU A O 1
ATOM 1618 N N . GLN A 1 222 ? -14.806 8.112 17.310 1.00 94.50 222 GLN A N 1
ATOM 1619 C CA . GLN A 1 222 ? -15.705 7.649 16.256 1.00 94.50 222 GLN A CA 1
ATOM 1620 C C . GLN A 1 222 ? -14.927 6.860 15.197 1.00 94.50 222 GLN A C 1
ATOM 1622 O O . GLN A 1 222 ? -14.017 7.400 14.563 1.00 94.50 222 GLN A O 1
ATOM 1627 N N . LEU A 1 223 ? -15.337 5.615 14.948 1.00 94.75 223 LEU A N 1
ATOM 1628 C CA . LEU A 1 223 ? -14.838 4.829 13.824 1.00 94.75 223 LEU A CA 1
ATOM 1629 C C . LEU A 1 223 ? -15.223 5.499 12.498 1.00 94.75 223 LEU A C 1
ATOM 1631 O O . LEU A 1 223 ? -16.403 5.692 12.201 1.00 94.75 223 LEU A O 1
ATOM 1635 N N . VAL A 1 224 ? -14.218 5.831 11.688 1.00 96.25 224 VAL A N 1
ATOM 1636 C CA . VAL A 1 224 ? -14.395 6.353 10.323 1.00 96.25 224 VAL A CA 1
ATOM 1637 C C . VAL A 1 224 ? -14.210 5.282 9.272 1.00 96.25 224 VAL A C 1
ATOM 1639 O O . VAL A 1 224 ? -14.698 5.475 8.166 1.00 96.25 224 VAL A O 1
ATOM 1642 N N . ILE A 1 225 ? -13.562 4.164 9.598 1.00 96.69 225 ILE A N 1
ATOM 1643 C CA . ILE A 1 225 ? -13.479 2.961 8.767 1.00 96.69 225 ILE A CA 1
ATOM 1644 C C . ILE A 1 225 ? -13.628 1.768 9.709 1.00 96.69 225 ILE A C 1
ATOM 1646 O O . ILE A 1 225 ? -12.791 1.573 10.591 1.00 96.69 225 ILE A O 1
ATOM 1650 N N . ASP A 1 226 ? -14.688 0.983 9.519 1.00 95.44 226 ASP A N 1
ATOM 1651 C CA . ASP A 1 226 ? -14.784 -0.351 10.102 1.00 95.44 226 ASP A CA 1
ATOM 1652 C C . ASP A 1 226 ? -14.372 -1.372 9.047 1.00 95.44 226 ASP A C 1
ATOM 1654 O O . ASP A 1 226 ? -15.060 -1.568 8.046 1.00 95.44 226 ASP A O 1
ATOM 1658 N N . SER A 1 227 ? -13.229 -2.005 9.281 1.00 96.88 227 SER A N 1
ATOM 1659 C CA . SER A 1 227 ? -12.615 -2.925 8.330 1.00 96.88 227 SER A CA 1
ATOM 1660 C C . SER A 1 227 ? -13.105 -4.363 8.474 1.00 96.88 227 SER A C 1
ATOM 1662 O O . SER A 1 227 ? -12.442 -5.274 7.987 1.00 96.88 227 SER A O 1
ATOM 1664 N N . GLU A 1 228 ? -14.255 -4.608 9.111 1.00 96.06 228 GLU A N 1
ATOM 1665 C CA . GLU A 1 228 ? -14.839 -5.955 9.179 1.00 96.06 228 GLU A CA 1
ATOM 1666 C C . GLU A 1 228 ? -15.049 -6.578 7.789 1.00 96.06 228 GLU A C 1
ATOM 1668 O O . GLU A 1 228 ? -14.591 -7.705 7.586 1.00 96.06 228 GLU A O 1
ATOM 1673 N N . PRO A 1 229 ? -15.600 -5.866 6.781 1.00 96.69 229 PRO A N 1
ATOM 1674 C CA . PRO A 1 229 ? -15.711 -6.414 5.428 1.00 96.69 229 PRO A CA 1
ATOM 1675 C C . PRO A 1 229 ? -14.350 -6.778 4.815 1.00 96.69 229 PRO A C 1
ATOM 1677 O O . PRO A 1 229 ? -14.223 -7.809 4.153 1.00 96.69 229 PRO A O 1
ATOM 1680 N N . ALA A 1 230 ? -13.317 -5.966 5.068 1.00 98.06 230 ALA A N 1
ATOM 1681 C CA . ALA A 1 230 ? -11.959 -6.241 4.606 1.00 98.06 230 ALA A CA 1
ATOM 1682 C C . ALA A 1 230 ? -11.375 -7.481 5.284 1.00 98.06 230 ALA A C 1
ATOM 1684 O O . ALA A 1 230 ? -10.826 -8.343 4.604 1.00 98.06 230 ALA A O 1
ATOM 1685 N N . ARG A 1 231 ? -11.521 -7.597 6.612 1.00 98.12 231 ARG A N 1
ATOM 1686 C CA . ARG A 1 231 ? -11.060 -8.759 7.382 1.00 98.12 231 ARG A CA 1
ATOM 1687 C C . ARG A 1 231 ? -11.693 -10.036 6.850 1.00 98.12 231 ARG A C 1
ATOM 1689 O O . ARG A 1 231 ? -10.961 -10.965 6.531 1.00 98.12 231 ARG A O 1
ATOM 1696 N N . LEU A 1 232 ? -13.014 -10.054 6.677 1.00 97.31 232 LEU A N 1
ATOM 1697 C CA . LEU A 1 232 ? -13.732 -11.206 6.129 1.00 97.31 232 LEU A CA 1
ATOM 1698 C C . LEU A 1 232 ? -13.234 -11.591 4.737 1.00 97.31 232 LEU A C 1
ATOM 1700 O O . LEU A 1 232 ? -12.965 -12.763 4.487 1.00 97.31 232 LEU A O 1
ATOM 1704 N N . ARG A 1 233 ? -13.054 -10.611 3.845 1.00 97.88 233 ARG A N 1
ATOM 1705 C CA . ARG A 1 233 ? -12.557 -10.868 2.491 1.00 97.88 233 ARG A CA 1
ATOM 1706 C C . ARG A 1 233 ? -11.129 -11.408 2.487 1.00 97.88 233 ARG A C 1
ATOM 1708 O O . ARG A 1 233 ? -10.856 -12.378 1.793 1.00 97.88 233 ARG A O 1
ATOM 1715 N N . ILE A 1 234 ? -10.240 -10.827 3.292 1.00 98.25 234 ILE A N 1
ATOM 1716 C CA . ILE A 1 234 ? -8.856 -11.297 3.446 1.00 98.25 234 ILE A CA 1
ATOM 1717 C C . ILE A 1 234 ? -8.838 -12.716 4.034 1.00 98.25 234 ILE A C 1
ATOM 1719 O O . ILE A 1 234 ? -8.152 -13.589 3.513 1.00 98.25 234 ILE A O 1
ATOM 1723 N N . GLY A 1 235 ? -9.612 -12.975 5.091 1.00 97.12 235 GLY A N 1
ATOM 1724 C CA . GLY A 1 235 ? -9.688 -14.290 5.731 1.00 97.12 235 GLY A CA 1
ATOM 1725 C C . GLY A 1 235 ? -10.317 -15.377 4.854 1.00 97.12 235 GLY A C 1
ATOM 1726 O O . GLY A 1 235 ? -10.031 -16.553 5.056 1.00 97.12 235 GLY A O 1
ATOM 1727 N N . ALA A 1 236 ? -11.121 -14.996 3.857 1.00 96.94 236 ALA A N 1
ATOM 1728 C CA . ALA A 1 236 ? -11.691 -15.915 2.875 1.00 96.94 236 ALA A CA 1
ATOM 1729 C C . ALA A 1 236 ? -10.695 -16.351 1.784 1.00 96.94 236 ALA A C 1
ATOM 1731 O O . ALA A 1 236 ? -10.995 -17.290 1.045 1.00 96.94 236 ALA A O 1
ATOM 1732 N N . VAL A 1 237 ? -9.522 -15.710 1.662 1.00 97.62 237 VAL A N 1
ATOM 1733 C CA . VAL A 1 237 ? -8.525 -16.098 0.655 1.00 97.62 237 VAL A CA 1
ATOM 1734 C C . VAL A 1 237 ? -7.869 -17.432 1.047 1.00 97.62 237 VAL A C 1
ATOM 1736 O O . VAL A 1 237 ? -7.201 -17.502 2.087 1.00 97.62 237 VAL A O 1
ATOM 1739 N N . PRO A 1 238 ? -7.998 -18.499 0.230 1.00 97.19 238 PRO A N 1
ATOM 1740 C CA . PRO A 1 238 ? -7.503 -19.824 0.587 1.00 97.19 238 PRO A CA 1
ATOM 1741 C C . PRO A 1 238 ? -6.004 -19.843 0.901 1.00 97.19 238 PRO A C 1
ATOM 1743 O O . PRO A 1 238 ? -5.182 -19.334 0.142 1.00 97.19 238 PRO A O 1
ATOM 1746 N N . GLY A 1 239 ? -5.645 -20.451 2.033 1.00 96.62 239 GLY A N 1
ATOM 1747 C CA . GLY A 1 239 ? -4.258 -20.608 2.474 1.00 96.62 239 GLY A CA 1
ATOM 1748 C C . GLY A 1 239 ? -3.598 -19.343 3.032 1.00 96.62 239 GLY A C 1
ATOM 1749 O O . GLY A 1 239 ? -2.531 -19.458 3.634 1.00 96.62 239 GLY A O 1
ATOM 1750 N N . LEU A 1 240 ? -4.204 -18.155 2.895 1.00 97.81 240 LEU A N 1
ATOM 1751 C CA . LEU A 1 240 ? -3.561 -16.892 3.275 1.00 97.81 240 LEU A CA 1
ATOM 1752 C C . LEU A 1 240 ? -3.247 -16.818 4.770 1.00 97.81 240 LEU A C 1
ATOM 1754 O O . LEU A 1 240 ? -2.134 -16.448 5.134 1.00 97.81 240 LEU A O 1
ATOM 1758 N N . LEU A 1 241 ? -4.187 -17.210 5.637 1.00 96.94 241 LEU A N 1
ATOM 1759 C CA . LEU A 1 241 ? -3.959 -17.216 7.087 1.00 96.94 241 LEU A CA 1
ATOM 1760 C C . LEU A 1 241 ? -2.763 -18.098 7.466 1.00 96.94 241 LEU A C 1
ATOM 1762 O O . LEU A 1 241 ? -1.898 -17.661 8.223 1.00 96.94 241 LEU A O 1
ATOM 1766 N N . ARG A 1 242 ? -2.664 -19.299 6.880 1.00 96.62 242 ARG A N 1
ATOM 1767 C CA . ARG A 1 242 ? -1.520 -20.196 7.083 1.00 96.62 242 ARG A CA 1
ATOM 1768 C C . ARG A 1 242 ? -0.226 -19.582 6.549 1.00 96.62 242 ARG A C 1
ATOM 1770 O O . ARG A 1 242 ? 0.753 -19.545 7.281 1.00 96.62 242 ARG A O 1
ATOM 1777 N N . GLY A 1 243 ? -0.239 -19.009 5.345 1.00 96.88 243 GLY A N 1
ATOM 1778 C CA . GLY A 1 243 ? 0.930 -18.335 4.769 1.00 96.88 243 GLY A CA 1
ATOM 1779 C C . GLY A 1 243 ? 1.429 -17.157 5.616 1.00 96.88 243 GLY A C 1
ATOM 1780 O O . GLY A 1 243 ? 2.633 -16.989 5.801 1.00 96.88 243 GLY A O 1
ATOM 1781 N N . LEU A 1 244 ? 0.519 -16.367 6.197 1.00 96.81 244 LEU A N 1
ATOM 1782 C CA . LEU A 1 244 ? 0.874 -15.303 7.138 1.00 96.81 244 LEU A CA 1
ATOM 1783 C C . LEU A 1 244 ? 1.489 -15.872 8.423 1.00 96.81 244 LEU A C 1
ATOM 1785 O O . LEU A 1 24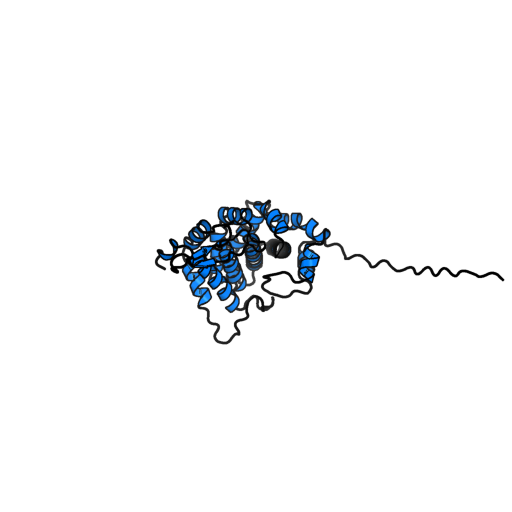4 ? 2.505 -15.351 8.881 1.00 96.81 244 LEU A O 1
ATOM 1789 N N . VAL A 1 245 ? 0.919 -16.941 8.991 1.00 95.81 245 VAL A N 1
ATOM 1790 C CA . VAL A 1 245 ? 1.495 -17.629 10.160 1.00 95.81 245 VAL A CA 1
ATOM 1791 C C . VAL A 1 245 ? 2.897 -18.141 9.835 1.00 95.81 245 VAL A C 1
ATOM 1793 O O . VAL A 1 245 ? 3.834 -17.821 10.567 1.00 95.81 245 VAL A O 1
ATOM 1796 N N . ASP A 1 246 ? 3.080 -18.826 8.709 1.00 94.44 246 ASP A N 1
ATOM 1797 C CA . ASP A 1 246 ? 4.374 -19.357 8.280 1.00 94.44 246 ASP A CA 1
ATOM 1798 C C . ASP A 1 246 ? 5.430 -18.245 8.203 1.00 94.44 246 ASP A C 1
ATOM 1800 O O . ASP A 1 246 ? 6.515 -18.393 8.770 1.00 94.44 246 ASP A O 1
ATOM 1804 N N . LEU A 1 247 ? 5.094 -17.078 7.634 1.00 93.25 247 LEU A N 1
ATOM 1805 C CA . LEU A 1 247 ? 5.987 -15.911 7.600 1.00 93.25 247 LEU A CA 1
ATOM 1806 C C . LEU A 1 247 ? 6.408 -15.408 8.988 1.00 93.25 247 LEU A C 1
ATOM 1808 O O . LEU A 1 247 ? 7.518 -14.892 9.128 1.00 93.25 247 LEU A O 1
ATOM 1812 N N . THR A 1 248 ? 5.570 -15.556 10.018 1.00 91.81 248 THR A N 1
ATOM 1813 C CA . THR A 1 248 ? 5.943 -15.189 11.399 1.00 91.81 248 THR A CA 1
ATOM 1814 C C . THR A 1 248 ? 6.862 -16.206 12.070 1.00 91.81 248 THR A C 1
ATOM 1816 O O . THR A 1 248 ? 7.637 -15.841 12.957 1.00 91.81 248 THR A O 1
ATOM 1819 N N . THR A 1 249 ? 6.809 -17.469 11.640 1.00 87.94 249 THR A N 1
ATOM 1820 C CA . THR A 1 249 ? 7.605 -18.562 12.219 1.00 87.94 249 THR A CA 1
ATOM 1821 C C . THR A 1 249 ? 9.017 -18.651 11.658 1.00 87.94 249 THR A C 1
ATOM 1823 O O . THR A 1 249 ? 9.834 -19.396 12.198 1.00 87.94 249 THR A O 1
ATOM 1826 N N . VAL A 1 250 ? 9.342 -17.876 10.615 1.00 80.00 250 VAL A N 1
ATOM 1827 C CA . VAL A 1 250 ? 10.680 -17.874 10.021 1.00 80.00 250 VAL A CA 1
ATOM 1828 C C . VAL A 1 250 ? 11.690 -17.271 11.001 1.00 80.00 250 VAL A C 1
ATOM 1830 O O . VAL A 1 250 ? 11.970 -16.071 11.028 1.00 80.00 250 VAL A O 1
ATOM 1833 N N . THR A 1 251 ? 12.251 -18.126 11.851 1.00 61.19 251 THR A N 1
ATOM 1834 C CA . THR A 1 251 ? 13.370 -17.799 12.722 1.00 61.19 251 THR A CA 1
ATOM 1835 C C . THR A 1 251 ? 14.645 -17.888 11.905 1.00 61.19 251 THR A C 1
ATOM 1837 O O . THR A 1 251 ? 15.136 -18.982 11.627 1.00 61.19 251 THR A O 1
ATOM 1840 N N . SER A 1 252 ? 15.213 -16.745 11.528 1.00 54.88 252 SER A N 1
ATOM 1841 C CA . SER A 1 252 ? 16.579 -16.734 11.023 1.00 54.88 252 SER A CA 1
ATOM 1842 C C . SER A 1 252 ? 17.522 -17.187 12.135 1.00 54.88 252 SER A C 1
ATOM 1844 O O . SER A 1 252 ? 17.832 -16.421 13.048 1.00 54.88 252 SER A O 1
ATOM 1846 N N . ALA A 1 253 ? 17.983 -18.433 12.070 1.00 50.78 253 ALA A N 1
ATOM 1847 C CA . ALA A 1 253 ? 19.112 -18.898 12.858 1.00 50.78 253 ALA A CA 1
ATOM 1848 C C . ALA A 1 253 ? 20.361 -18.104 12.425 1.00 50.78 253 ALA A C 1
ATOM 1850 O O . ALA A 1 253 ? 21.032 -18.461 11.463 1.00 50.78 253 ALA A O 1
ATOM 1851 N N . GLY A 1 254 ? 20.634 -16.977 13.089 1.00 54.34 254 GLY A N 1
ATOM 1852 C CA . GLY A 1 254 ? 21.922 -16.279 13.006 1.00 54.34 254 GLY A CA 1
ATOM 1853 C C . GLY A 1 254 ? 21.993 -14.972 12.207 1.00 54.34 254 GLY A C 1
ATOM 1854 O O . GLY A 1 254 ? 23.080 -14.415 12.123 1.00 54.34 254 GLY A O 1
ATOM 1855 N N . THR A 1 255 ? 20.894 -14.430 11.669 1.00 55.34 255 THR A N 1
ATOM 1856 C CA . THR A 1 255 ? 20.882 -13.034 11.178 1.00 55.34 255 THR A CA 1
ATOM 1857 C C . THR A 1 255 ? 20.062 -12.165 12.120 1.00 55.34 255 THR A C 1
ATOM 1859 O O . THR A 1 255 ? 18.949 -12.536 12.498 1.00 55.34 255 THR A O 1
ATOM 1862 N N . GLU A 1 256 ? 20.639 -11.037 12.552 1.00 59.44 256 GLU A N 1
ATOM 1863 C CA . GLU A 1 256 ? 19.947 -10.047 13.378 1.00 59.44 256 GLU A CA 1
ATOM 1864 C C . GLU A 1 256 ? 18.575 -9.744 12.769 1.00 59.44 256 GLU A C 1
ATOM 1866 O O . GLU A 1 256 ? 18.438 -9.539 11.561 1.00 59.44 256 GLU A O 1
ATOM 1871 N N . ARG A 1 257 ? 17.534 -9.737 13.608 1.00 67.31 257 ARG A N 1
ATOM 1872 C CA . ARG A 1 257 ? 16.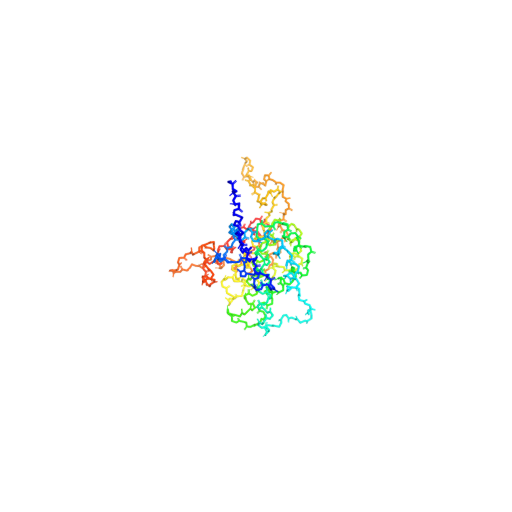202 -9.280 13.208 1.00 67.31 257 ARG A CA 1
ATOM 1873 C C . ARG A 1 257 ? 16.284 -7.783 12.935 1.00 67.31 257 ARG A C 1
ATOM 1875 O O . ARG A 1 257 ? 16.057 -6.967 13.829 1.00 67.31 257 ARG A O 1
ATOM 1882 N N . VAL A 1 258 ? 16.630 -7.422 11.707 1.00 72.88 258 VAL A N 1
ATOM 1883 C CA . VAL A 1 258 ? 16.615 -6.032 11.272 1.00 72.88 258 VAL A CA 1
ATOM 1884 C C . VAL A 1 258 ? 15.158 -5.598 11.214 1.00 72.88 258 VAL A C 1
ATOM 1886 O O . VAL A 1 258 ? 14.370 -6.097 10.411 1.00 72.88 258 VAL A O 1
ATOM 1889 N N . LEU A 1 259 ? 14.777 -4.696 12.119 1.00 76.88 259 LEU A N 1
ATOM 1890 C CA . LEU A 1 259 ? 13.460 -4.074 12.063 1.00 76.88 259 LEU A CA 1
ATOM 1891 C C . LEU A 1 259 ? 13.325 -3.359 10.714 1.00 76.88 259 LEU A C 1
ATOM 1893 O O . LEU A 1 259 ? 14.264 -2.661 10.331 1.00 76.88 259 LEU A O 1
ATOM 1897 N N . PRO A 1 260 ? 12.182 -3.443 10.015 1.00 77.56 260 PRO A N 1
ATOM 1898 C CA . PRO A 1 260 ? 12.060 -2.847 8.685 1.00 77.56 260 PRO A CA 1
ATOM 1899 C C . PRO A 1 260 ? 12.365 -1.339 8.651 1.00 77.56 260 PRO A C 1
ATOM 1901 O O . PRO A 1 260 ? 12.925 -0.839 7.682 1.00 77.56 260 PRO A O 1
ATOM 1904 N N . SER A 1 261 ? 12.083 -0.620 9.744 1.00 76.56 261 SER A N 1
ATOM 1905 C CA . SER A 1 261 ? 12.419 0.804 9.911 1.00 76.56 261 SER A CA 1
ATOM 1906 C C . SER A 1 261 ? 13.918 1.100 10.055 1.00 76.56 261 SER A C 1
ATOM 1908 O O . SER A 1 261 ? 14.331 2.246 9.888 1.00 76.56 261 SER A O 1
ATOM 1910 N N . LYS A 1 262 ? 14.721 0.089 10.395 1.00 81.56 262 LYS A N 1
ATOM 1911 C CA . LYS A 1 262 ? 16.186 0.147 10.485 1.00 81.56 262 LYS A CA 1
ATOM 1912 C C . LYS A 1 262 ? 16.868 -0.493 9.278 1.00 81.56 262 LYS A C 1
ATOM 1914 O O . LYS A 1 262 ? 18.052 -0.250 9.078 1.00 81.56 262 LYS A O 1
ATOM 1919 N N . ALA A 1 263 ? 16.131 -1.282 8.499 1.00 84.38 263 ALA A N 1
ATOM 1920 C CA . ALA A 1 263 ? 16.644 -1.896 7.293 1.00 84.38 263 ALA A CA 1
ATOM 1921 C C . ALA A 1 263 ? 16.937 -0.831 6.232 1.00 84.38 263 ALA A C 1
ATOM 1923 O O . ALA A 1 263 ? 16.175 0.116 6.021 1.00 84.38 263 ALA A O 1
ATOM 1924 N N . THR A 1 264 ? 18.048 -1.019 5.547 1.00 85.00 264 THR A N 1
ATOM 1925 C CA . THR A 1 264 ? 18.485 -0.288 4.365 1.00 85.00 264 THR A CA 1
ATOM 1926 C C . THR A 1 264 ? 17.948 -0.956 3.101 1.00 85.00 264 THR A C 1
ATOM 1928 O O . THR A 1 264 ? 17.560 -2.126 3.105 1.00 85.00 264 THR A O 1
ATOM 1931 N N . THR A 1 265 ? 17.951 -0.246 1.974 1.00 79.31 265 THR A N 1
ATOM 1932 C CA . THR A 1 265 ? 17.554 -0.819 0.674 1.00 79.31 265 THR A CA 1
ATOM 1933 C C . THR A 1 265 ? 18.378 -2.049 0.271 1.00 79.31 265 THR A C 1
ATOM 1935 O O . THR A 1 265 ? 17.839 -2.957 -0.363 1.00 79.31 265 THR A O 1
ATOM 1938 N N . SER A 1 266 ? 19.649 -2.142 0.679 1.00 79.88 266 SER A N 1
ATOM 1939 C CA . SER A 1 266 ? 20.489 -3.335 0.478 1.00 79.88 266 SER A CA 1
ATOM 1940 C C . SER A 1 266 ? 19.981 -4.572 1.222 1.00 79.88 266 SER A C 1
ATOM 1942 O O . SER A 1 266 ? 20.209 -5.696 0.780 1.00 79.88 266 SER A O 1
ATOM 1944 N N . GLU A 1 267 ? 19.234 -4.385 2.307 1.00 83.06 267 GLU A N 1
ATOM 1945 C CA . GLU A 1 267 ? 18.661 -5.464 3.117 1.00 83.06 267 GLU A CA 1
ATOM 1946 C C . GLU A 1 267 ? 17.281 -5.903 2.609 1.00 83.06 267 GLU A C 1
ATOM 1948 O O . GLU A 1 267 ? 16.602 -6.693 3.260 1.00 83.06 267 GLU A O 1
ATOM 1953 N N . ARG A 1 268 ? 16.868 -5.472 1.404 1.00 75.81 268 ARG A N 1
ATOM 1954 C CA . ARG A 1 268 ? 15.573 -5.834 0.791 1.00 75.81 268 ARG A CA 1
ATOM 1955 C C . ARG A 1 268 ? 15.303 -7.339 0.687 1.00 75.81 268 ARG A C 1
ATOM 1957 O O . ARG A 1 268 ? 14.162 -7.742 0.501 1.00 75.81 268 ARG A O 1
ATOM 1964 N N . ARG A 1 269 ? 16.333 -8.184 0.769 1.00 78.69 269 ARG A N 1
ATOM 1965 C CA . ARG A 1 269 ? 16.202 -9.652 0.713 1.00 78.69 269 ARG A CA 1
ATOM 1966 C C . ARG A 1 269 ? 16.242 -10.321 2.088 1.00 78.69 269 ARG A C 1
ATOM 1968 O O . ARG A 1 269 ? 16.081 -11.537 2.162 1.00 78.69 269 ARG A O 1
ATOM 1975 N N . ALA A 1 270 ? 16.445 -9.562 3.166 1.00 80.94 270 ALA A N 1
ATOM 1976 C CA . ALA A 1 270 ? 16.523 -10.109 4.513 1.00 80.94 270 ALA A CA 1
ATOM 1977 C C . ALA A 1 270 ? 15.205 -10.801 4.878 1.00 80.94 270 ALA A C 1
ATOM 1979 O O . ALA A 1 270 ? 14.132 -10.217 4.788 1.00 80.94 270 ALA A O 1
ATOM 1980 N N . VAL A 1 271 ? 15.278 -12.066 5.282 1.00 78.31 271 VAL A N 1
ATOM 1981 C CA . VAL A 1 271 ? 14.093 -12.914 5.489 1.00 78.31 271 VAL A CA 1
ATOM 1982 C C . VAL A 1 271 ? 13.226 -12.420 6.657 1.00 78.31 271 VAL A C 1
ATOM 1984 O O . VAL A 1 271 ? 12.002 -12.493 6.604 1.00 78.31 271 VAL A O 1
ATOM 1987 N N . GLY A 1 272 ? 13.849 -11.831 7.684 1.00 78.06 272 GLY A N 1
ATOM 1988 C CA . GLY A 1 272 ? 13.160 -11.369 8.892 1.00 78.06 272 GLY A CA 1
ATOM 1989 C C . GLY A 1 272 ? 12.222 -10.170 8.703 1.00 78.06 272 GLY A C 1
ATOM 1990 O O . GLY A 1 272 ? 11.439 -9.881 9.606 1.00 78.06 272 GLY A O 1
ATOM 1991 N N . ILE A 1 273 ? 12.262 -9.479 7.557 1.00 82.50 273 ILE A N 1
ATOM 1992 C CA . ILE A 1 273 ? 11.452 -8.269 7.337 1.00 82.50 273 ILE A CA 1
ATOM 1993 C C . ILE A 1 273 ? 9.960 -8.593 7.159 1.00 82.50 273 ILE A C 1
ATOM 1995 O O . ILE A 1 273 ? 9.109 -7.818 7.592 1.00 82.50 273 ILE A O 1
ATOM 1999 N N . ALA A 1 274 ? 9.630 -9.761 6.594 1.00 89.94 274 ALA A N 1
ATOM 2000 C CA . ALA A 1 274 ? 8.248 -10.165 6.329 1.00 89.94 274 ALA A CA 1
ATOM 2001 C C . ALA A 1 274 ? 7.473 -10.534 7.604 1.00 89.94 274 ALA A C 1
ATOM 2003 O O . ALA A 1 274 ? 6.275 -10.266 7.690 1.00 89.94 274 ALA A O 1
ATOM 2004 N N . ALA A 1 275 ? 8.156 -11.078 8.618 1.00 90.19 275 ALA A N 1
ATOM 2005 C CA . ALA A 1 275 ? 7.536 -11.513 9.870 1.00 90.19 275 ALA A CA 1
ATOM 2006 C C . ALA A 1 275 ? 6.818 -10.368 10.606 1.00 90.19 275 ALA A C 1
ATOM 2008 O O . ALA A 1 275 ? 5.738 -10.568 11.158 1.00 90.19 275 ALA A O 1
ATOM 2009 N N . TRP A 1 276 ? 7.390 -9.156 10.588 1.00 88.12 276 TRP A N 1
ATOM 2010 C CA . TRP A 1 276 ? 6.778 -7.972 11.201 1.00 88.12 276 TRP A CA 1
ATOM 2011 C C . TRP A 1 276 ? 5.425 -7.631 10.564 1.00 88.12 276 TRP A C 1
ATOM 2013 O O . TRP A 1 276 ? 4.431 -7.469 11.272 1.00 88.12 276 TRP A O 1
ATOM 2023 N N . ALA A 1 277 ? 5.390 -7.555 9.234 1.00 92.06 277 ALA A N 1
ATOM 2024 C CA . ALA A 1 277 ? 4.191 -7.199 8.488 1.00 92.06 277 ALA A CA 1
ATOM 2025 C C . ALA A 1 277 ? 3.116 -8.292 8.594 1.00 92.06 277 ALA A C 1
ATOM 2027 O O . ALA A 1 277 ? 1.944 -7.994 8.817 1.00 92.06 277 ALA A O 1
ATOM 2028 N N . ALA A 1 278 ? 3.524 -9.564 8.523 1.00 95.50 278 ALA A N 1
ATOM 2029 C CA . ALA A 1 278 ? 2.622 -10.700 8.682 1.00 95.50 278 ALA A CA 1
ATOM 2030 C C . ALA A 1 278 ? 1.983 -10.741 10.079 1.00 95.50 278 ALA A C 1
ATOM 2032 O O . ALA A 1 278 ? 0.768 -10.889 10.195 1.00 95.50 278 ALA A O 1
ATOM 2033 N N . ALA A 1 279 ? 2.769 -10.516 11.139 1.00 94.12 279 ALA A N 1
ATOM 2034 C CA . ALA A 1 279 ? 2.241 -10.411 12.499 1.00 94.12 279 ALA A CA 1
ATOM 2035 C C . ALA A 1 279 ? 1.258 -9.236 12.642 1.00 94.12 279 ALA A C 1
ATOM 2037 O O . ALA A 1 279 ? 0.233 -9.361 13.312 1.00 94.12 279 ALA A O 1
ATOM 2038 N N . GLY A 1 280 ? 1.538 -8.106 11.985 1.00 94.31 280 GLY A N 1
ATOM 2039 C CA . GLY A 1 280 ? 0.629 -6.965 11.928 1.00 94.31 280 GLY A CA 1
ATOM 2040 C C . GLY A 1 280 ? -0.709 -7.300 11.263 1.00 94.31 280 GLY A C 1
ATOM 2041 O O . GLY A 1 280 ? -1.759 -6.961 11.815 1.00 94.31 280 GLY A O 1
ATOM 2042 N N . ALA A 1 281 ? -0.684 -8.002 10.127 1.00 97.19 281 ALA A N 1
ATOM 2043 C CA . ALA A 1 281 ? -1.888 -8.454 9.431 1.00 97.19 281 ALA A CA 1
ATOM 2044 C C . ALA A 1 281 ? -2.702 -9.431 10.288 1.00 97.19 281 ALA A C 1
ATOM 2046 O O . ALA A 1 281 ? -3.891 -9.203 10.505 1.00 97.19 281 ALA A O 1
ATOM 2047 N N . LEU A 1 282 ? -2.053 -10.454 10.856 1.00 97.19 282 LEU A N 1
ATOM 2048 C CA . LEU A 1 282 ? -2.693 -11.430 11.745 1.00 97.19 282 LEU A CA 1
ATOM 2049 C C . LEU A 1 282 ? -3.349 -10.763 12.954 1.00 97.19 282 LEU A C 1
ATOM 2051 O O . LEU A 1 282 ? -4.488 -11.085 13.283 1.00 97.19 282 LEU A O 1
ATOM 2055 N N . LYS A 1 283 ? -2.675 -9.790 13.580 1.00 95.75 283 LYS A N 1
ATOM 2056 C CA . LYS A 1 283 ? -3.233 -9.031 14.707 1.00 95.75 283 LYS A CA 1
ATOM 2057 C C . LYS A 1 283 ? -4.551 -8.354 14.333 1.00 95.75 283 LYS A C 1
ATOM 2059 O O . LYS A 1 283 ? -5.477 -8.358 15.133 1.00 95.75 283 LYS A O 1
ATOM 2064 N N . ASN A 1 284 ? -4.629 -7.755 13.146 1.00 96.06 284 ASN A N 1
ATOM 2065 C CA . ASN A 1 284 ? -5.844 -7.076 12.705 1.00 96.06 284 ASN A CA 1
ATOM 2066 C C . ASN A 1 284 ? -6.929 -8.074 12.284 1.00 96.06 284 ASN A C 1
ATOM 2068 O O . ASN A 1 284 ? -8.088 -7.862 12.616 1.00 96.06 284 ASN A O 1
ATOM 2072 N N . LEU A 1 285 ? -6.577 -9.183 11.627 1.00 96.50 285 LEU A N 1
ATOM 2073 C CA . LEU A 1 285 ? -7.533 -10.239 11.268 1.00 96.50 285 LEU A CA 1
ATOM 2074 C C . LEU A 1 285 ? -8.163 -10.896 12.501 1.00 96.50 285 LEU A C 1
ATOM 2076 O O . LEU A 1 285 ? -9.367 -11.139 12.507 1.00 96.50 285 LEU A O 1
ATOM 2080 N N . ALA A 1 286 ? -7.388 -11.084 13.571 1.00 94.25 286 ALA A N 1
ATOM 2081 C CA . ALA A 1 286 ? -7.869 -11.617 14.846 1.00 94.25 286 ALA A CA 1
ATOM 2082 C C . ALA A 1 286 ? -8.933 -10.737 15.534 1.00 94.25 286 ALA A C 1
ATOM 2084 O O . ALA A 1 286 ? -9.571 -11.187 16.481 1.00 94.25 286 ALA A O 1
ATOM 2085 N N . LEU A 1 287 ? -9.141 -9.497 15.071 1.00 91.00 287 LEU A N 1
ATOM 2086 C CA . LEU A 1 287 ? -10.210 -8.626 15.565 1.00 91.00 287 LEU A CA 1
ATOM 2087 C C . LEU A 1 287 ? -11.589 -8.973 14.985 1.00 91.00 287 LEU A C 1
ATOM 2089 O O . LEU A 1 287 ? -12.572 -8.421 15.467 1.00 91.00 287 LEU A O 1
ATOM 2093 N N . SER A 1 288 ? -11.682 -9.851 13.976 1.00 93.56 288 SER A N 1
ATOM 2094 C CA . SER A 1 288 ? -12.964 -10.341 13.454 1.00 93.56 288 SER A CA 1
ATOM 2095 C C . SER A 1 288 ? -13.427 -11.576 14.241 1.00 93.56 288 SER A C 1
ATOM 2097 O O . SER A 1 288 ? -12.810 -12.641 14.129 1.00 93.56 288 SER A O 1
ATOM 2099 N N . PRO A 1 289 ? -14.543 -11.500 14.993 1.00 88.75 289 PRO A N 1
ATOM 2100 C CA . PRO A 1 289 ? -15.092 -12.656 15.707 1.00 88.75 289 PRO A CA 1
ATOM 2101 C C . PRO A 1 289 ? -15.551 -13.780 14.771 1.00 88.75 289 PRO A C 1
ATOM 2103 O O . PRO A 1 289 ? -15.620 -14.938 15.176 1.00 88.75 289 PRO A O 1
ATOM 2106 N N . LEU A 1 290 ? -15.880 -13.440 13.523 1.00 90.88 290 LEU A N 1
ATOM 2107 C CA . LEU A 1 290 ? -16.334 -14.390 12.511 1.00 90.88 290 LEU A CA 1
ATOM 2108 C C . LEU A 1 290 ? -15.176 -15.235 11.971 1.00 90.88 290 LEU A C 1
ATOM 2110 O O . LEU A 1 290 ? -15.347 -16.430 11.748 1.00 90.88 290 LEU A O 1
ATOM 2114 N N . LEU A 1 291 ? -13.982 -14.651 11.828 1.00 89.31 291 LEU A N 1
ATOM 2115 C CA . LEU A 1 291 ? -12.789 -15.408 11.437 1.00 89.31 291 LEU A CA 1
ATOM 2116 C C . LEU A 1 291 ? -12.298 -16.350 12.538 1.00 89.31 291 LEU A C 1
ATOM 2118 O O . LEU A 1 291 ? -11.722 -17.387 12.229 1.00 89.31 291 LEU A O 1
ATOM 2122 N N . ALA A 1 292 ? -12.561 -16.038 13.810 1.00 81.25 292 ALA A N 1
ATOM 2123 C CA . ALA A 1 292 ? -12.197 -16.907 14.930 1.00 81.25 292 ALA A CA 1
ATOM 2124 C C . ALA A 1 292 ? -12.913 -18.274 14.909 1.00 81.25 292 ALA A C 1
ATOM 2126 O O . ALA A 1 292 ? -12.526 -19.178 15.644 1.00 81.25 292 ALA A O 1
ATOM 2127 N N . GLN A 1 293 ? -13.950 -18.425 14.079 1.00 80.62 293 GLN A N 1
ATOM 2128 C CA . GLN A 1 293 ? -14.703 -19.669 13.904 1.00 80.62 293 GLN A CA 1
ATOM 2129 C C . GLN A 1 293 ? -14.176 -20.532 12.746 1.00 80.62 293 GLN A C 1
ATOM 2131 O O . GLN A 1 293 ? -14.661 -21.644 12.550 1.00 80.62 293 GLN A O 1
ATOM 2136 N N . VAL A 1 294 ? -13.213 -20.034 11.965 1.00 76.38 294 VAL A N 1
ATOM 2137 C CA . VAL A 1 294 ? -12.636 -20.762 10.831 1.00 76.38 294 VAL A CA 1
ATOM 2138 C C . VAL A 1 294 ? -11.530 -21.687 11.346 1.00 76.38 294 VAL A C 1
ATOM 2140 O O . VAL A 1 294 ? -10.522 -21.217 11.872 1.00 76.38 294 VAL A O 1
ATOM 2143 N N . GLU A 1 295 ? -11.710 -23.002 11.204 1.00 69.38 295 GLU A N 1
ATOM 2144 C CA . GLU A 1 295 ? -10.653 -23.983 11.488 1.00 69.38 295 GLU A CA 1
ATOM 2145 C C . GLU A 1 295 ? -9.507 -23.841 10.464 1.00 69.38 295 GLU A C 1
ATOM 2147 O O . GLU A 1 295 ? -9.747 -23.823 9.254 1.00 69.38 295 GLU A O 1
ATOM 2152 N N . LEU A 1 296 ? -8.270 -23.694 10.961 1.00 64.62 296 LEU A N 1
ATOM 2153 C CA . LEU A 1 296 ? -7.043 -23.472 10.173 1.00 64.62 296 LEU A CA 1
ATOM 2154 C C . LEU A 1 296 ? -6.386 -24.752 9.650 1.00 64.62 296 LEU A C 1
ATOM 2156 O O . LEU A 1 296 ? -6.411 -25.790 10.343 1.00 64.62 296 LEU A O 1
#

Secondary structure (DSSP, 8-state):
------------PPPPPPPPP-SHHHHHHHHHTT--BS--SS--HHHHHHHT-HHHHTTHHHHHHHHS-S-TTS---TT-HHHHHHHHHHHHHHHHHHTT-HHHHHHHHT-HHHHHHHHHHHHHTTTT---TT-HHHHHHHHHHHHHHHHTTT-HHHHHHHHHTTHHHHHHHHHH-TTS-HHHHHHHHHHHHHHH--EESSTT-PPPEEE-TTS--EEESSPEEE--HHHHHHHHTSTTHHHHHHHHHH---SSS----TTT-BGGGTT-TTHHHHHHHHHHHHHTT-TTGGGS--

Radius of gyration: 22.34 Å; chains: 1; bounding box: 53×93×57 Å

Sequence (296 aa):
MRRLLLLLLLGGALPAGPAPILSTAELAEYLRAGDHRLVRPSPSGLTAARQREPAVLGLLGAVMQELIDQNVTAVCDCDDAAEQSSHARAASVLHLLTTDNPANRALVGSTPDALAGLVSLVAESVGCNNSAASPSWQAAEEAAEAIWILSFNHRGNHDTLLQLGAAEALAAPVLTPQAPSRAKMWAAAALQNLAASYCATSDGRCSWRWSDDHTVLAAQEQLVIDSEPARLRIGAVPGLLRGLVDLTTVTSAGTERVLPSKATTSERRAVGIAAWAAAGALKNLALSPLLAQVEL

Organism: Prymnesium parvum (NCBI:txid97485)

pLDDT: mean 87.79, std 13.35, range [36.0, 98.69]

Foldseek 3Di:
DDDDDDPPPPPDDDPDPPDQDDALVSLLCCLCPPPQFLDPLAGDPNSVVSLPDPSSVVCLVVLLVLLQDPCPPDLPPLPPQVSLLSLLSSLSSLLSNQNVPVVSLVVSLVPLSSLLSLLSLLQSLLVNPDAQPRSSLSSLLSSLSNLLSSLALDASSLVSNVVSPLLQSLLRLLPDPRRALSSLQSSLSSLLSSLDWFFPDPRRDWDWDADPVNPDIDTPGHTPDDNLVSLVSNLPHPCSLVSLVVLLPPDPPDDPLQASRNDGPVCSRPSNSNNVSSVSNNVSSVVHPVSVPDDD

InterPro domains:
  IPR011989 Armadillo-like helical [G3DSA:1.25.10.10] (42-203)
  IPR016024 Armadillo-type fold [SSF48371] (84-197)